Protein AF-A0A962FD47-F1 (afdb_monomer_lite)

Structure (mmCIF, N/CA/C/O backbone):
data_AF-A0A962FD47-F1
#
_entry.id   AF-A0A962FD47-F1
#
loop_
_atom_site.group_PDB
_atom_site.id
_atom_site.type_symbol
_atom_site.label_atom_id
_atom_site.label_alt_id
_atom_site.label_comp_id
_atom_site.label_asym_id
_atom_site.label_entity_id
_atom_site.label_seq_id
_atom_site.pdbx_PDB_ins_code
_atom_site.Cartn_x
_atom_site.Cartn_y
_atom_site.Cartn_z
_atom_site.occupancy
_atom_site.B_iso_or_equiv
_atom_site.auth_seq_id
_atom_site.auth_comp_id
_atom_site.auth_asym_id
_atom_site.auth_atom_id
_atom_site.pdbx_PDB_model_num
ATOM 1 N N . MET A 1 1 ? 56.318 -54.700 -57.940 1.00 55.56 1 MET A N 1
ATOM 2 C CA . MET A 1 1 ? 54.851 -54.588 -58.108 1.00 55.56 1 MET A CA 1
ATOM 3 C C . MET A 1 1 ? 54.152 -53.874 -56.949 1.00 55.56 1 MET A C 1
ATOM 5 O O . MET A 1 1 ? 53.142 -53.254 -57.227 1.00 55.56 1 MET A O 1
ATOM 9 N N . ALA A 1 2 ? 54.684 -53.868 -55.715 1.00 57.31 2 ALA A N 1
ATOM 10 C CA . ALA A 1 2 ? 54.073 -53.153 -54.579 1.00 57.31 2 ALA A CA 1
ATOM 11 C C . ALA A 1 2 ? 54.065 -51.608 -54.711 1.00 57.31 2 ALA A C 1
ATOM 13 O O . ALA A 1 2 ? 53.055 -50.983 -54.424 1.00 57.31 2 ALA A O 1
ATOM 14 N N . LEU A 1 3 ? 55.126 -50.997 -55.260 1.00 58.25 3 LEU A N 1
ATOM 15 C CA . LEU A 1 3 ? 55.223 -49.530 -55.428 1.00 58.25 3 LEU A CA 1
ATOM 16 C C . LEU A 1 3 ? 54.126 -48.907 -56.316 1.00 58.25 3 LEU A C 1
ATOM 18 O O . LEU A 1 3 ? 53.763 -47.755 -56.118 1.00 58.25 3 LEU A O 1
ATOM 22 N N . HIS A 1 4 ? 53.562 -49.657 -57.270 1.00 58.84 4 HIS A N 1
ATOM 23 C CA . HIS A 1 4 ? 52.476 -49.153 -58.122 1.00 58.84 4 HIS A CA 1
ATOM 24 C C . HIS A 1 4 ? 51.088 -49.274 -57.478 1.00 58.84 4 HIS A C 1
ATOM 26 O O . HIS A 1 4 ? 50.157 -48.614 -57.935 1.00 58.84 4 HIS A O 1
ATOM 32 N N . GLN A 1 5 ? 50.932 -50.099 -56.436 1.00 64.62 5 GLN A N 1
ATOM 33 C CA . GLN A 1 5 ? 49.680 -50.183 -55.677 1.00 64.62 5 GLN A CA 1
ATOM 34 C C . GLN A 1 5 ? 49.570 -49.034 -54.667 1.00 64.62 5 GLN A C 1
ATOM 36 O O . GLN A 1 5 ? 48.502 -48.431 -54.579 1.00 64.62 5 GLN A O 1
ATOM 41 N N . ASP A 1 6 ? 50.677 -48.650 -54.022 1.00 71.62 6 ASP A N 1
ATOM 42 C CA . ASP A 1 6 ? 50.712 -47.511 -53.090 1.00 71.62 6 ASP A CA 1
ATOM 43 C C . ASP A 1 6 ? 50.466 -46.168 -53.803 1.00 71.62 6 ASP A C 1
ATOM 45 O O . ASP A 1 6 ? 49.697 -45.335 -53.323 1.00 71.62 6 ASP A O 1
ATOM 49 N N . GLU A 1 7 ? 51.034 -45.960 -54.999 1.00 72.25 7 GLU A N 1
ATOM 50 C CA . GLU A 1 7 ? 50.762 -44.752 -55.799 1.00 72.25 7 GLU A CA 1
ATOM 51 C C . GLU A 1 7 ? 49.308 -44.678 -56.289 1.00 72.25 7 GLU A C 1
ATOM 53 O O . GLU A 1 7 ? 48.736 -43.589 -56.393 1.00 72.25 7 GLU A O 1
ATOM 58 N N . ALA A 1 8 ? 48.695 -45.826 -56.591 1.00 73.75 8 ALA A N 1
ATOM 59 C CA . ALA A 1 8 ? 47.292 -45.890 -56.986 1.00 73.75 8 ALA A CA 1
ATOM 60 C C . ALA A 1 8 ? 46.358 -45.607 -55.798 1.00 73.75 8 ALA A C 1
ATOM 62 O O . ALA A 1 8 ? 45.375 -44.882 -55.967 1.00 73.75 8 ALA A O 1
ATOM 63 N N . GLN A 1 9 ? 46.687 -46.104 -54.600 1.00 76.88 9 GLN A N 1
ATOM 64 C CA . GLN A 1 9 ? 45.940 -45.806 -53.377 1.00 76.88 9 GLN A CA 1
ATOM 65 C C . GLN A 1 9 ? 46.047 -44.331 -52.986 1.00 76.88 9 GLN A C 1
ATOM 67 O O . GLN A 1 9 ? 45.011 -43.689 -52.822 1.00 76.88 9 GLN A O 1
ATOM 72 N N . ALA A 1 10 ? 47.253 -43.755 -52.960 1.00 78.44 10 ALA A N 1
ATOM 73 C CA . ALA A 1 10 ? 47.449 -42.344 -52.624 1.00 78.44 10 ALA A CA 1
ATOM 74 C C . ALA A 1 10 ? 46.716 -41.397 -53.594 1.00 78.44 10 ALA A C 1
ATOM 76 O O . ALA A 1 10 ? 46.128 -40.403 -53.176 1.00 78.44 10 ALA A O 1
ATOM 77 N N . ARG A 1 11 ? 46.681 -41.719 -54.897 1.00 74.62 11 ARG A N 1
ATOM 78 C CA . ARG A 1 11 ? 45.885 -40.955 -55.877 1.00 74.62 11 ARG A CA 1
ATOM 79 C C . ARG A 1 11 ? 44.385 -41.124 -55.665 1.00 74.62 11 ARG A C 1
ATOM 81 O O . ARG A 1 11 ? 43.651 -40.160 -55.843 1.00 74.62 11 ARG A O 1
ATOM 88 N N . SER A 1 12 ? 43.926 -42.319 -55.299 1.00 77.25 12 SER A N 1
ATOM 89 C CA . SER A 1 12 ? 42.506 -42.560 -55.034 1.00 77.25 12 SER A CA 1
ATOM 90 C C . SER A 1 12 ? 42.015 -41.843 -53.776 1.00 77.25 12 SER A C 1
ATOM 92 O O . SER A 1 12 ? 40.932 -41.271 -53.812 1.00 77.25 12 SER A O 1
ATOM 94 N N . GLU A 1 13 ? 42.824 -41.792 -52.713 1.00 81.94 13 GLU A N 1
ATOM 95 C CA . GLU A 1 13 ? 42.510 -41.049 -51.487 1.00 81.94 13 GLU A CA 1
ATOM 96 C C . GLU A 1 13 ? 42.483 -39.543 -51.737 1.00 81.94 13 GLU A C 1
ATOM 98 O O . GLU A 1 13 ? 41.563 -38.868 -51.288 1.00 81.94 13 GLU A O 1
ATOM 103 N N . LEU A 1 14 ? 43.437 -39.020 -52.512 1.00 82.19 14 LEU A N 1
ATOM 104 C CA . LEU A 1 14 ? 43.486 -37.597 -52.848 1.00 82.19 14 LEU A CA 1
ATOM 105 C C . LEU A 1 14 ? 42.287 -37.183 -53.719 1.00 82.19 14 LEU A C 1
ATOM 107 O O . LEU A 1 14 ? 41.677 -36.147 -53.479 1.00 82.19 14 LEU A O 1
ATOM 111 N N . LEU A 1 15 ? 41.878 -38.038 -54.663 1.00 79.75 15 LEU A N 1
ATOM 112 C CA . LEU A 1 15 ? 40.671 -37.828 -55.470 1.00 79.75 15 LEU A CA 1
ATOM 113 C C . LEU A 1 15 ? 39.375 -37.958 -54.657 1.00 79.75 15 LEU A C 1
ATOM 115 O O . LEU A 1 15 ? 38.421 -37.228 -54.923 1.00 79.75 15 LEU A O 1
ATOM 119 N N . LEU A 1 16 ? 39.323 -38.870 -53.681 1.00 82.69 16 LEU A N 1
ATOM 120 C CA . LEU A 1 16 ? 38.189 -38.973 -52.759 1.00 82.69 16 LEU A CA 1
ATOM 121 C C . LEU A 1 16 ? 38.084 -37.720 -51.895 1.00 82.69 16 LEU A C 1
ATOM 123 O O . LEU A 1 16 ? 36.997 -37.164 -51.763 1.00 82.69 16 LEU A O 1
ATOM 127 N N . HIS A 1 17 ? 39.213 -37.247 -51.370 1.00 82.44 17 HIS A N 1
ATOM 128 C CA . HIS A 1 17 ? 39.245 -36.068 -50.521 1.00 82.44 17 HIS A CA 1
ATOM 129 C C . HIS A 1 17 ? 38.827 -34.804 -51.288 1.00 82.44 17 HIS A C 1
ATOM 131 O O . HIS A 1 17 ? 37.994 -34.044 -50.797 1.00 82.44 17 HIS A O 1
ATOM 137 N N . ASP A 1 18 ? 39.298 -34.631 -52.528 1.00 82.50 18 ASP A N 1
ATOM 138 C CA . ASP A 1 18 ? 38.885 -33.523 -53.401 1.00 82.50 18 ASP A CA 1
ATOM 139 C C . ASP A 1 18 ? 37.388 -33.587 -53.761 1.00 82.50 18 ASP A C 1
ATOM 141 O O . ASP A 1 18 ? 36.710 -32.556 -53.838 1.00 82.50 18 ASP A O 1
ATOM 145 N N . ALA A 1 19 ? 36.845 -34.793 -53.965 1.00 81.44 19 ALA A N 1
ATOM 146 C CA . ALA A 1 19 ? 35.422 -34.989 -54.235 1.00 81.44 19 ALA A CA 1
ATOM 147 C C . ALA A 1 19 ? 34.550 -34.674 -53.007 1.00 81.44 19 ALA A C 1
ATOM 149 O O . ALA A 1 19 ? 33.490 -34.054 -53.140 1.00 81.44 19 ALA A O 1
ATOM 150 N N . GLU A 1 20 ? 34.999 -35.060 -51.811 1.00 89.31 20 GLU A N 1
ATOM 151 C CA . GLU A 1 20 ? 34.345 -34.724 -50.545 1.00 89.31 20 GLU A CA 1
ATOM 152 C C . GLU A 1 20 ? 34.353 -33.212 -50.289 1.00 89.31 20 GLU A C 1
ATOM 154 O O . GLU A 1 20 ? 33.315 -32.640 -49.945 1.00 89.31 20 GLU A O 1
ATOM 159 N N . ASP A 1 21 ? 35.477 -32.546 -50.545 1.00 87.25 21 ASP A N 1
ATOM 160 C CA . ASP A 1 21 ? 35.624 -31.095 -50.422 1.00 87.25 21 ASP A CA 1
ATOM 161 C C . ASP A 1 21 ? 34.708 -30.330 -51.387 1.00 87.25 21 ASP A C 1
ATOM 163 O O . ASP A 1 21 ? 34.096 -29.319 -51.018 1.00 87.25 21 ASP A O 1
ATOM 167 N N . ALA A 1 22 ? 34.578 -30.809 -52.626 1.00 85.88 22 ALA A N 1
ATOM 168 C CA . ALA A 1 22 ? 33.677 -30.225 -53.614 1.00 85.88 22 ALA A CA 1
ATOM 169 C C . ALA A 1 22 ? 32.206 -30.367 -53.189 1.00 85.88 22 ALA A C 1
ATOM 171 O O . ALA A 1 22 ? 31.462 -29.381 -53.198 1.00 85.88 22 ALA A O 1
ATOM 172 N N . LEU A 1 23 ? 31.807 -31.560 -52.733 1.00 84.44 23 LEU A N 1
ATOM 173 C CA . LEU A 1 23 ? 30.465 -31.821 -52.203 1.00 84.44 23 LEU A CA 1
ATOM 174 C C . LEU A 1 23 ? 30.166 -30.983 -50.955 1.00 84.44 23 LEU A C 1
ATOM 176 O O . LEU A 1 23 ? 29.050 -30.479 -50.797 1.00 84.44 23 LEU A O 1
ATOM 180 N N . ALA A 1 24 ? 31.147 -30.801 -50.069 1.00 87.62 24 ALA A N 1
ATOM 181 C CA . ALA A 1 24 ? 31.008 -29.960 -48.888 1.00 87.62 24 ALA A CA 1
ATOM 182 C C . ALA A 1 24 ? 30.774 -28.493 -49.275 1.00 87.62 24 ALA A C 1
ATOM 184 O O . ALA A 1 24 ? 29.844 -27.867 -48.760 1.00 87.62 24 ALA A O 1
ATOM 185 N N . ARG A 1 25 ? 31.549 -27.957 -50.228 1.00 88.19 25 ARG A N 1
ATOM 186 C CA . ARG A 1 25 ? 31.370 -26.586 -50.740 1.00 88.19 25 ARG A CA 1
ATOM 187 C C . ARG A 1 25 ? 30.012 -26.392 -51.400 1.00 88.19 25 ARG A C 1
ATOM 189 O O . ARG A 1 25 ? 29.371 -25.371 -51.159 1.00 88.19 25 ARG A O 1
ATOM 196 N N . GLU A 1 26 ? 29.554 -27.360 -52.186 1.00 91.62 26 GLU A N 1
ATOM 197 C CA . GLU A 1 26 ? 28.256 -27.289 -52.860 1.00 91.62 26 GLU A CA 1
ATOM 198 C C . GLU A 1 26 ? 27.094 -27.312 -51.857 1.00 91.62 26 GLU A C 1
ATOM 200 O O . GLU A 1 26 ? 26.177 -26.492 -51.944 1.00 91.62 26 GLU A O 1
ATOM 205 N N . ARG A 1 27 ? 27.165 -28.167 -50.826 1.00 88.81 27 ARG A N 1
ATOM 206 C CA . ARG A 1 27 ? 26.187 -28.178 -49.724 1.00 88.81 27 ARG A CA 1
ATOM 207 C C . ARG A 1 27 ? 26.165 -26.858 -48.966 1.00 88.81 27 ARG A C 1
ATOM 209 O O . ARG A 1 27 ? 25.086 -26.361 -48.654 1.00 88.81 27 ARG A O 1
ATOM 216 N N . LEU A 1 28 ? 27.333 -26.276 -48.698 1.00 91.00 28 LEU A N 1
ATOM 217 C CA . LEU A 1 28 ? 27.448 -24.984 -48.025 1.00 91.00 28 LEU A CA 1
ATOM 218 C C . LEU A 1 28 ? 26.875 -23.859 -48.892 1.00 91.00 28 LEU A C 1
ATOM 220 O O . LEU A 1 28 ? 26.132 -23.029 -48.381 1.00 91.00 28 LEU A O 1
ATOM 224 N N . GLN A 1 29 ? 27.132 -23.864 -50.204 1.00 92.75 29 GLN A N 1
ATOM 225 C CA . GLN A 1 29 ? 26.539 -22.905 -51.139 1.00 92.75 29 GLN A CA 1
ATOM 226 C C . GLN A 1 29 ? 25.017 -23.043 -51.232 1.00 92.75 29 GLN A C 1
ATOM 228 O O . GLN A 1 29 ? 24.319 -22.031 -51.184 1.00 92.75 29 GLN A O 1
ATOM 233 N N . LEU A 1 30 ? 24.485 -24.264 -51.331 1.00 90.88 30 LEU A N 1
ATOM 234 C CA . LEU A 1 30 ? 23.039 -24.511 -51.357 1.00 90.88 30 LEU A CA 1
ATOM 235 C C . LEU A 1 30 ? 22.377 -24.114 -50.035 1.00 90.88 30 LEU A C 1
ATOM 237 O O . LEU A 1 30 ? 21.316 -23.489 -50.040 1.00 90.88 30 LEU A O 1
ATOM 241 N N . PHE A 1 31 ? 23.024 -24.414 -48.907 1.00 92.62 31 PHE A N 1
ATOM 242 C CA . PHE A 1 31 ? 22.583 -23.963 -47.593 1.00 92.62 31 PHE A CA 1
ATOM 243 C C . PHE A 1 31 ? 22.541 -22.436 -47.525 1.00 92.62 31 PHE A C 1
ATOM 245 O O . PHE A 1 31 ? 21.510 -21.872 -47.162 1.00 92.62 31 PHE A O 1
ATOM 252 N N . TRP A 1 32 ? 23.614 -21.758 -47.941 1.00 94.19 32 TRP A N 1
ATOM 253 C CA . TRP A 1 32 ? 23.700 -20.300 -47.880 1.00 94.19 32 TRP A CA 1
ATOM 254 C C . TRP A 1 32 ? 22.697 -19.633 -48.831 1.00 94.19 32 TRP A C 1
ATOM 256 O O . TRP A 1 32 ? 22.066 -18.643 -48.476 1.00 94.19 32 TRP A O 1
ATOM 266 N N . LYS A 1 33 ? 22.483 -20.205 -50.020 1.00 93.56 33 LYS A N 1
ATOM 267 C CA . LYS A 1 33 ? 21.499 -19.723 -50.997 1.00 93.56 33 LYS A CA 1
ATOM 268 C C . LYS A 1 33 ? 20.064 -19.827 -50.474 1.00 93.56 33 LYS A C 1
ATOM 270 O O . LYS A 1 33 ? 19.275 -18.918 -50.711 1.00 93.56 33 LYS A O 1
ATOM 275 N N . ASN A 1 34 ? 19.735 -20.908 -49.766 1.00 92.06 34 ASN A N 1
ATOM 276 C CA . ASN A 1 34 ? 18.376 -21.157 -49.280 1.00 92.06 34 ASN A CA 1
ATOM 277 C C . ASN A 1 34 ? 18.081 -20.467 -47.942 1.00 92.06 34 ASN A C 1
ATOM 279 O O . ASN A 1 34 ? 16.997 -19.924 -47.762 1.00 92.06 34 ASN A O 1
ATOM 283 N N . TRP A 1 35 ? 19.034 -20.475 -47.010 1.00 93.75 35 TRP A N 1
ATOM 284 C CA . TRP A 1 35 ? 18.836 -19.983 -45.641 1.00 93.75 35 TRP A CA 1
ATOM 285 C C . TRP A 1 35 ? 19.451 -18.617 -45.388 1.00 93.75 35 TRP A C 1
ATOM 287 O O . TRP A 1 35 ? 19.351 -18.086 -44.279 1.00 93.75 35 TRP A O 1
ATOM 297 N N . GLY A 1 36 ? 20.120 -18.043 -46.387 1.00 89.69 36 GLY A N 1
ATOM 298 C CA . GLY A 1 36 ? 21.036 -16.970 -46.087 1.00 89.69 36 GLY A CA 1
ATOM 299 C C . GLY A 1 36 ? 20.417 -15.644 -45.735 1.00 89.69 36 GLY A C 1
ATOM 300 O O . GLY A 1 36 ? 20.782 -15.007 -44.746 1.00 89.69 36 GLY A O 1
ATOM 301 N N . SER A 1 37 ? 19.394 -15.283 -46.494 1.00 90.88 37 SER A N 1
ATOM 302 C CA . SER A 1 37 ? 18.539 -14.152 -46.168 1.00 90.88 37 SER A CA 1
ATOM 303 C C . SER A 1 37 ? 17.860 -14.336 -44.806 1.00 90.88 37 SER A C 1
ATOM 305 O O . SER A 1 37 ? 17.768 -13.377 -44.045 1.00 90.88 37 SER A O 1
ATOM 307 N N . THR A 1 38 ? 17.442 -15.557 -44.454 1.00 90.44 38 THR A N 1
ATOM 308 C CA . THR A 1 38 ? 16.786 -15.865 -43.174 1.00 90.44 38 THR A CA 1
ATOM 309 C C . THR A 1 38 ? 17.729 -15.691 -41.985 1.00 90.44 38 THR A C 1
ATOM 311 O O . THR A 1 38 ? 17.349 -15.063 -40.999 1.00 90.44 38 THR A O 1
ATOM 314 N N . LEU A 1 39 ? 18.968 -16.187 -42.082 1.00 89.62 39 LEU A N 1
ATOM 315 C CA . LEU A 1 39 ? 19.994 -16.021 -41.045 1.00 89.62 39 LEU A CA 1
ATOM 316 C C . LEU A 1 39 ? 20.340 -14.545 -40.821 1.00 89.62 39 LEU A C 1
ATOM 318 O O . LEU A 1 39 ? 20.389 -14.090 -39.678 1.00 89.62 39 LEU A O 1
ATOM 322 N N . ILE A 1 40 ? 20.517 -13.783 -41.905 1.00 91.69 40 ILE A N 1
ATOM 323 C CA . ILE A 1 40 ? 20.774 -12.338 -41.833 1.00 91.69 40 ILE A CA 1
ATOM 324 C C . ILE A 1 40 ? 19.568 -11.609 -41.222 1.00 91.69 40 ILE A C 1
ATOM 326 O O . ILE A 1 40 ? 19.737 -10.746 -40.361 1.00 91.69 40 ILE A O 1
ATOM 330 N N . GLY A 1 41 ? 18.347 -11.987 -41.609 1.00 89.88 41 GLY A N 1
ATOM 331 C CA . GLY A 1 41 ? 17.113 -11.438 -41.047 1.00 89.88 41 GLY A CA 1
ATOM 332 C C . GLY A 1 41 ? 16.974 -11.698 -39.545 1.00 89.88 41 GLY A C 1
ATOM 333 O O . GLY A 1 41 ? 16.653 -10.780 -38.791 1.00 89.88 41 GLY A O 1
ATOM 334 N N . MET A 1 42 ? 17.276 -12.917 -39.087 1.00 84.94 42 MET A N 1
ATOM 335 C CA . MET A 1 42 ? 17.293 -13.259 -37.660 1.00 84.94 42 MET A CA 1
ATOM 336 C C . MET A 1 42 ? 18.342 -12.458 -36.887 1.00 84.94 42 MET A C 1
ATOM 338 O O . MET A 1 42 ? 18.040 -11.942 -35.811 1.00 84.94 42 MET A O 1
ATOM 342 N N . ALA A 1 43 ? 19.554 -12.323 -37.431 1.00 88.38 43 ALA A N 1
ATOM 343 C CA . ALA A 1 43 ? 20.612 -11.540 -36.802 1.00 88.38 43 ALA A CA 1
ATOM 344 C C . ALA A 1 43 ? 20.208 -10.061 -36.660 1.00 88.38 43 ALA A C 1
ATOM 346 O O . ALA A 1 43 ? 20.367 -9.479 -35.588 1.00 88.38 43 ALA A O 1
ATOM 347 N N . LEU A 1 44 ? 19.609 -9.472 -37.702 1.00 91.06 44 LEU A N 1
ATOM 348 C CA . LEU A 1 44 ? 19.082 -8.104 -37.657 1.00 91.06 44 LEU A CA 1
ATOM 349 C C . LEU A 1 44 ? 17.961 -7.949 -36.626 1.00 91.06 44 LEU A C 1
ATOM 351 O O . LEU A 1 44 ? 17.988 -7.002 -35.842 1.00 91.06 44 LEU A O 1
ATOM 355 N N . MET A 1 45 ? 17.009 -8.884 -36.575 1.00 87.94 45 MET A N 1
ATOM 356 C CA . MET A 1 45 ? 15.938 -8.867 -35.573 1.00 87.94 45 MET A CA 1
ATOM 357 C C . MET A 1 45 ? 16.481 -8.940 -34.146 1.00 87.94 45 MET A C 1
ATOM 359 O O . MET A 1 45 ? 16.009 -8.212 -33.275 1.00 87.94 45 MET A O 1
ATOM 363 N N . LEU A 1 46 ? 17.502 -9.765 -33.903 1.00 91.81 46 LEU A N 1
ATOM 364 C CA . LEU A 1 46 ? 18.134 -9.878 -32.591 1.00 91.81 46 LEU A CA 1
ATOM 365 C C . LEU A 1 46 ? 18.813 -8.566 -32.176 1.00 91.81 46 LEU A C 1
ATOM 367 O O . LEU A 1 46 ? 18.644 -8.116 -31.040 1.00 91.81 46 LEU A O 1
ATOM 371 N N . VAL A 1 47 ? 19.527 -7.914 -33.098 1.00 91.69 47 VAL A N 1
ATOM 372 C CA . VAL A 1 47 ? 20.164 -6.613 -32.840 1.00 91.69 47 VAL A CA 1
ATOM 373 C C . VAL A 1 47 ? 19.115 -5.531 -32.575 1.00 91.69 47 VAL A C 1
ATOM 375 O O . VAL A 1 47 ? 19.235 -4.803 -31.590 1.00 91.69 47 VAL A O 1
ATOM 378 N N . ILE A 1 48 ? 18.059 -5.452 -33.392 1.00 88.31 48 ILE A N 1
ATOM 379 C CA . ILE A 1 48 ? 16.971 -4.475 -33.218 1.00 88.31 48 ILE A CA 1
ATOM 380 C C . ILE A 1 48 ? 16.244 -4.704 -31.889 1.00 88.31 48 ILE A C 1
ATOM 382 O O . ILE A 1 48 ? 16.014 -3.750 -31.147 1.00 88.31 48 ILE A O 1
ATOM 386 N N . GLY A 1 49 ? 15.930 -5.957 -31.551 1.00 84.69 49 GLY A N 1
ATOM 387 C CA . GLY A 1 49 ? 15.301 -6.311 -30.279 1.00 84.69 49 GLY A CA 1
ATOM 388 C C . GLY A 1 49 ? 16.165 -5.927 -29.078 1.00 84.69 49 GLY A C 1
ATOM 389 O O . GLY A 1 49 ? 15.666 -5.349 -28.113 1.00 84.69 49 GLY A O 1
ATOM 390 N N . THR A 1 50 ? 17.477 -6.162 -29.163 1.00 88.12 50 THR A N 1
ATOM 391 C CA . THR A 1 50 ? 18.424 -5.769 -28.110 1.00 88.12 50 THR A CA 1
ATOM 392 C C . THR A 1 50 ? 18.498 -4.248 -27.970 1.00 88.12 50 THR A C 1
ATOM 394 O O . THR A 1 50 ? 18.406 -3.729 -26.859 1.00 88.12 50 THR A O 1
ATOM 397 N N . ALA A 1 51 ? 18.590 -3.514 -29.083 1.00 79.38 51 ALA A N 1
ATOM 398 C CA . ALA A 1 51 ? 18.612 -2.054 -29.077 1.00 79.38 51 ALA A CA 1
ATOM 399 C C . ALA A 1 51 ? 17.319 -1.460 -28.494 1.00 79.38 51 ALA A C 1
ATOM 401 O O . ALA A 1 51 ? 17.378 -0.580 -27.635 1.00 79.38 51 ALA A O 1
ATOM 402 N N . ALA A 1 52 ? 16.153 -1.979 -28.892 1.00 82.38 52 ALA A N 1
ATOM 403 C CA . ALA A 1 52 ? 14.863 -1.574 -28.339 1.00 82.38 52 ALA A CA 1
ATOM 404 C C . ALA A 1 52 ? 14.784 -1.839 -26.824 1.00 82.38 52 ALA A C 1
ATOM 406 O O . ALA A 1 52 ? 14.333 -0.975 -26.070 1.00 82.38 52 ALA A O 1
ATOM 407 N N . GLY A 1 53 ? 15.283 -2.991 -26.365 1.00 81.81 53 GLY A N 1
ATOM 408 C CA . GLY A 1 53 ? 15.363 -3.328 -24.943 1.00 81.81 53 GLY A CA 1
ATOM 409 C C . GLY A 1 53 ? 16.256 -2.372 -24.149 1.00 81.81 53 GLY A C 1
ATOM 410 O O . GLY A 1 53 ? 15.859 -1.909 -23.079 1.00 81.81 53 GLY A O 1
ATOM 411 N N . VAL A 1 54 ? 17.430 -2.020 -24.685 1.00 86.38 54 VAL A N 1
ATOM 412 C CA . VAL A 1 54 ? 18.347 -1.048 -24.065 1.00 86.38 54 VAL A CA 1
ATOM 413 C C . VAL A 1 54 ? 17.714 0.341 -23.999 1.00 86.38 54 VAL A C 1
ATOM 415 O O . VAL A 1 54 ? 17.769 0.975 -22.950 1.00 86.38 54 VAL A O 1
ATOM 418 N N . ILE A 1 55 ? 17.064 0.800 -25.072 1.00 80.50 55 ILE A N 1
ATOM 419 C CA . ILE A 1 55 ? 16.375 2.100 -25.096 1.00 80.50 55 ILE A CA 1
ATOM 420 C C . ILE A 1 55 ? 15.250 2.134 -24.059 1.00 80.50 55 ILE A C 1
ATOM 422 O O . ILE A 1 55 ? 15.151 3.089 -23.290 1.00 80.50 55 ILE A O 1
ATOM 426 N N . TRP A 1 56 ? 14.425 1.086 -23.993 1.00 81.44 56 TRP A N 1
ATOM 427 C CA . TRP A 1 56 ? 13.341 0.998 -23.016 1.00 81.44 56 TRP A CA 1
ATOM 428 C C . TRP A 1 56 ? 13.863 1.000 -21.577 1.00 81.44 56 TRP A C 1
ATOM 430 O O . TRP A 1 56 ? 13.331 1.714 -20.723 1.00 81.44 56 TRP A O 1
ATOM 440 N N . ARG A 1 57 ? 14.937 0.247 -21.314 1.00 78.19 57 ARG A N 1
ATOM 441 C CA . ARG A 1 57 ? 15.581 0.196 -20.001 1.00 78.19 57 ARG A CA 1
ATOM 442 C C . ARG A 1 57 ? 16.190 1.541 -19.615 1.00 78.19 57 ARG A C 1
ATOM 444 O O . ARG A 1 57 ? 15.905 2.023 -18.525 1.00 78.19 57 ARG A O 1
ATOM 451 N N . ASN A 1 58 ? 16.935 2.172 -20.520 1.00 81.06 58 ASN A N 1
ATOM 452 C CA . ASN A 1 58 ? 17.533 3.482 -20.290 1.00 81.06 58 ASN A CA 1
ATOM 453 C C . ASN A 1 58 ? 16.455 4.541 -20.017 1.00 81.06 58 ASN A C 1
ATOM 455 O O . ASN A 1 58 ? 16.522 5.245 -19.020 1.00 81.06 58 ASN A O 1
ATOM 459 N N . MET A 1 59 ? 15.390 4.585 -20.825 1.00 76.75 59 MET A N 1
ATOM 460 C CA . MET A 1 59 ? 14.275 5.514 -20.610 1.00 76.75 59 MET A CA 1
ATOM 461 C C . MET A 1 59 ? 13.596 5.303 -19.248 1.00 76.75 59 MET A C 1
ATOM 463 O O . MET A 1 59 ? 13.208 6.269 -18.589 1.00 76.75 59 MET A O 1
ATOM 467 N N . ARG A 1 60 ? 13.454 4.048 -18.805 1.00 77.69 60 ARG A N 1
ATOM 468 C CA . ARG A 1 60 ? 12.921 3.719 -17.477 1.00 77.69 60 ARG A CA 1
ATOM 469 C C . ARG A 1 60 ? 13.868 4.164 -16.361 1.00 77.69 60 ARG A C 1
ATOM 471 O O . ARG A 1 60 ? 13.401 4.715 -15.370 1.00 77.69 60 ARG A O 1
ATOM 478 N N . GLU A 1 61 ? 15.170 3.953 -16.523 1.00 75.69 61 GLU A N 1
ATOM 479 C CA . GLU A 1 61 ? 16.197 4.375 -15.564 1.00 75.69 61 GLU A CA 1
ATOM 480 C C . GLU A 1 61 ? 16.267 5.906 -15.456 1.00 75.69 61 GLU A C 1
ATOM 482 O O . GLU A 1 61 ? 16.219 6.427 -14.344 1.00 75.69 61 GLU A O 1
ATOM 487 N N . THR A 1 62 ? 16.256 6.637 -16.577 1.00 77.00 62 THR A N 1
ATOM 488 C CA . THR A 1 62 ? 16.224 8.110 -16.584 1.00 77.00 62 THR A CA 1
ATOM 489 C C . THR A 1 62 ? 14.962 8.646 -15.910 1.00 77.00 62 THR A C 1
ATOM 491 O O . THR A 1 62 ? 15.057 9.487 -15.019 1.00 77.00 62 THR A O 1
ATOM 494 N N . ARG A 1 63 ? 13.780 8.111 -16.250 1.00 74.88 63 ARG A N 1
ATOM 495 C CA . ARG A 1 63 ? 12.517 8.516 -15.607 1.00 74.88 63 ARG A CA 1
ATOM 496 C C . ARG A 1 63 ? 12.512 8.249 -14.108 1.00 74.88 63 ARG A C 1
ATOM 498 O O . ARG A 1 63 ? 12.024 9.074 -13.337 1.00 74.88 63 ARG A O 1
ATOM 505 N N . ASN A 1 64 ? 13.054 7.110 -13.686 1.00 76.12 64 ASN A N 1
ATOM 506 C CA . ASN A 1 64 ? 13.167 6.784 -12.271 1.00 76.12 64 ASN A CA 1
ATOM 507 C C . ASN A 1 64 ? 14.149 7.720 -11.557 1.00 76.12 64 ASN A C 1
ATOM 509 O O . ASN A 1 64 ? 13.859 8.135 -10.436 1.00 76.12 64 ASN A O 1
ATOM 513 N N . ALA A 1 65 ? 15.273 8.070 -12.189 1.00 76.62 65 ALA A N 1
ATOM 514 C CA . ALA A 1 65 ? 16.266 8.990 -11.639 1.00 76.62 65 ALA A CA 1
ATOM 515 C C . ALA A 1 65 ? 15.698 10.408 -11.470 1.00 76.62 65 ALA A C 1
ATOM 517 O O . ALA A 1 65 ? 15.786 10.967 -10.378 1.00 76.62 65 ALA A O 1
ATOM 518 N N . GLU A 1 66 ? 15.037 10.948 -12.499 1.00 77.44 66 GLU A N 1
ATOM 519 C CA . GLU A 1 66 ? 14.353 12.249 -12.435 1.00 77.44 66 GLU A CA 1
ATOM 520 C C . GLU A 1 66 ? 13.280 12.263 -11.342 1.00 77.44 66 GLU A C 1
ATOM 522 O O . GLU A 1 66 ? 13.242 13.156 -10.495 1.00 77.44 66 GLU A O 1
ATOM 527 N N . SER A 1 67 ? 12.441 11.229 -11.300 1.00 75.06 67 SER A N 1
ATOM 528 C CA . SER A 1 67 ? 11.375 11.147 -10.303 1.00 75.06 67 SER A CA 1
ATOM 529 C C . SER A 1 67 ? 11.916 10.969 -8.877 1.00 75.06 67 SER A C 1
ATOM 531 O O . SER A 1 67 ? 11.338 11.488 -7.926 1.00 75.06 67 SER A O 1
ATOM 533 N N . THR A 1 68 ? 13.047 10.275 -8.711 1.00 78.31 68 THR A N 1
ATOM 534 C CA . THR A 1 68 ? 13.716 10.137 -7.406 1.00 78.31 68 THR A CA 1
ATOM 535 C C . THR A 1 68 ? 14.321 11.464 -6.963 1.00 78.31 68 THR A C 1
ATOM 537 O O . THR A 1 68 ? 14.184 11.823 -5.799 1.00 78.31 68 THR A O 1
ATOM 540 N N . ALA A 1 69 ? 14.923 12.230 -7.878 1.00 78.44 69 ALA A N 1
ATOM 541 C CA . ALA A 1 69 ? 15.423 13.569 -7.575 1.00 78.44 69 ALA A CA 1
ATOM 542 C C . ALA A 1 69 ? 14.290 14.504 -7.115 1.00 78.44 69 ALA A C 1
ATOM 544 O O . ALA A 1 69 ? 14.441 15.212 -6.121 1.00 78.44 69 ALA A O 1
ATOM 545 N N . HIS A 1 70 ? 13.128 14.451 -7.777 1.00 75.62 70 HIS A N 1
ATOM 546 C CA . HIS A 1 70 ? 11.941 15.196 -7.350 1.00 75.62 70 HIS A CA 1
ATOM 547 C C . HIS A 1 70 ? 11.429 14.765 -5.971 1.00 75.62 70 HIS A C 1
ATOM 549 O O . HIS A 1 70 ? 11.059 15.615 -5.163 1.00 75.62 70 HIS A O 1
ATOM 555 N N . LEU A 1 71 ? 11.441 13.464 -5.678 1.00 79.19 71 LEU A N 1
ATOM 556 C CA . LEU A 1 71 ? 11.046 12.951 -4.370 1.00 79.19 71 LEU A CA 1
ATOM 557 C C . LEU A 1 71 ? 12.031 13.380 -3.270 1.00 79.19 71 LEU A C 1
ATOM 559 O O . LEU A 1 71 ? 11.599 13.832 -2.217 1.00 79.19 71 LEU A O 1
ATOM 563 N N . ILE A 1 72 ? 13.342 13.327 -3.522 1.00 80.25 72 ILE A N 1
ATOM 564 C CA . ILE A 1 72 ? 14.367 13.811 -2.580 1.00 80.25 72 ILE A CA 1
ATOM 565 C C . ILE A 1 72 ? 14.192 15.307 -2.301 1.00 80.25 72 ILE A C 1
ATOM 567 O O . ILE A 1 72 ? 14.321 15.728 -1.153 1.00 80.25 72 ILE A O 1
ATOM 571 N N . ALA A 1 73 ? 13.867 16.105 -3.322 1.00 79.56 73 ALA A N 1
ATOM 572 C CA . ALA A 1 73 ? 13.590 17.527 -3.145 1.00 79.56 73 ALA A CA 1
ATOM 573 C C . ALA A 1 73 ? 12.375 17.758 -2.229 1.00 79.56 73 ALA A C 1
ATOM 575 O O . ALA A 1 73 ? 12.459 18.573 -1.317 1.00 79.56 73 ALA A O 1
ATOM 576 N N . LEU A 1 74 ? 11.295 16.987 -2.409 1.00 78.44 74 LEU A N 1
ATOM 577 C CA . LEU A 1 74 ? 10.114 17.024 -1.534 1.00 78.44 74 LEU A CA 1
ATOM 578 C C . LEU A 1 74 ? 10.418 16.591 -0.094 1.00 78.44 74 LEU A C 1
ATOM 580 O O . LEU A 1 74 ? 9.878 17.169 0.841 1.00 78.44 74 LEU A O 1
ATOM 584 N N . LEU A 1 75 ? 11.284 15.593 0.105 1.00 78.81 75 LEU A N 1
ATOM 585 C CA . LEU A 1 75 ? 11.706 15.188 1.452 1.00 78.81 75 LEU A CA 1
ATOM 586 C C . LEU A 1 75 ? 12.607 16.236 2.119 1.00 78.81 75 LEU A C 1
ATOM 588 O O . LEU A 1 75 ? 12.606 16.354 3.341 1.00 78.81 75 LEU A O 1
ATOM 592 N N . SER A 1 76 ? 13.397 16.959 1.325 1.00 82.12 76 SER A N 1
ATOM 593 C CA . SER A 1 76 ? 14.343 17.963 1.822 1.00 82.12 76 SER A CA 1
ATOM 594 C C . SER A 1 76 ? 13.655 19.285 2.162 1.00 82.12 76 SER A C 1
ATOM 596 O O . SER A 1 76 ? 14.088 19.968 3.086 1.00 82.12 76 SER A O 1
ATOM 598 N N . ASP A 1 77 ? 12.582 19.631 1.445 1.00 81.62 77 ASP A N 1
ATOM 599 C CA . ASP A 1 77 ? 11.703 20.758 1.760 1.00 81.62 77 ASP A CA 1
ATOM 600 C C . ASP A 1 77 ? 10.226 20.309 1.795 1.00 81.62 77 ASP A C 1
ATOM 602 O O . ASP A 1 77 ? 9.500 20.424 0.800 1.00 81.62 77 ASP A O 1
ATOM 606 N N . PRO A 1 78 ? 9.761 19.810 2.954 1.00 70.81 78 PRO A N 1
ATOM 607 C CA . PRO A 1 78 ? 8.393 19.333 3.124 1.00 70.81 78 PRO A CA 1
ATOM 608 C C . PRO A 1 78 ? 7.332 20.441 3.009 1.00 70.81 78 PRO A C 1
ATOM 610 O O . PRO A 1 78 ? 6.136 20.146 2.925 1.00 70.81 78 PRO A O 1
ATOM 613 N N . ALA A 1 79 ? 7.740 21.717 3.026 1.00 69.25 79 ALA A N 1
ATOM 614 C CA . ALA A 1 79 ? 6.830 22.845 2.868 1.00 69.25 79 ALA A CA 1
ATOM 615 C C . ALA A 1 79 ? 6.383 23.038 1.410 1.00 69.25 79 ALA A C 1
ATOM 617 O O . ALA A 1 79 ? 5.380 23.715 1.170 1.00 69.25 79 ALA A O 1
ATOM 618 N N . VAL A 1 80 ? 7.077 22.430 0.438 1.00 74.94 80 VAL A N 1
ATOM 619 C CA . VAL A 1 80 ? 6.665 22.461 -0.968 1.00 74.94 80 VAL A CA 1
ATOM 620 C C . VAL A 1 80 ? 5.373 21.650 -1.130 1.00 74.94 80 VAL A C 1
ATOM 622 O O . VAL A 1 80 ? 5.367 20.440 -0.890 1.00 74.94 80 VAL A O 1
ATOM 625 N N . PRO A 1 81 ? 4.257 22.273 -1.551 1.00 72.75 81 PRO A N 1
ATOM 626 C CA . PRO A 1 81 ? 3.000 21.560 -1.706 1.00 72.75 81 PRO A CA 1
ATOM 627 C C . PRO A 1 81 ? 3.120 20.525 -2.828 1.00 72.75 81 PRO A C 1
ATOM 629 O O . PRO A 1 81 ? 3.461 20.848 -3.971 1.00 72.75 81 PRO A O 1
ATOM 632 N N . VAL A 1 82 ? 2.790 19.271 -2.514 1.00 81.94 82 VAL A N 1
ATOM 633 C CA . VAL A 1 82 ? 2.574 18.246 -3.535 1.00 81.94 82 VAL A CA 1
ATOM 634 C C . VAL A 1 82 ? 1.304 18.628 -4.284 1.00 81.94 82 VAL A C 1
ATOM 636 O O . VAL A 1 82 ? 0.212 18.639 -3.728 1.00 81.94 82 VAL A O 1
ATOM 639 N N . THR A 1 83 ? 1.460 19.009 -5.546 1.00 85.25 83 THR A N 1
ATOM 640 C CA . THR A 1 83 ? 0.340 19.316 -6.440 1.00 85.25 83 THR A CA 1
ATOM 641 C C . 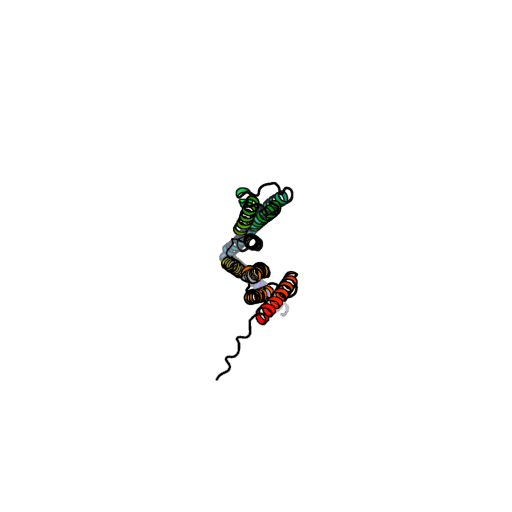THR A 1 83 ? 0.068 18.125 -7.349 1.00 85.25 83 THR A C 1
ATOM 643 O O . THR A 1 83 ? 0.971 17.335 -7.635 1.00 85.25 83 THR A O 1
ATOM 646 N N . GLU A 1 84 ? -1.155 18.006 -7.871 1.00 83.38 84 GLU A N 1
ATOM 647 C CA . GLU A 1 84 ? -1.487 16.951 -8.840 1.00 83.38 84 GLU A CA 1
ATOM 648 C C . GLU A 1 84 ? -0.565 16.981 -10.070 1.00 83.38 84 GLU A C 1
ATOM 650 O O . GLU A 1 84 ? -0.163 15.936 -10.579 1.00 83.38 84 GLU A O 1
ATOM 655 N N . SER A 1 85 ? -0.163 18.175 -10.519 1.00 83.69 85 SER A N 1
ATOM 656 C CA . SER A 1 85 ? 0.745 18.343 -11.658 1.00 83.69 85 SER A CA 1
ATOM 657 C C . SER A 1 85 ? 2.180 17.903 -11.351 1.00 83.69 85 SER A C 1
ATOM 659 O O . SER A 1 85 ? 2.860 17.388 -12.240 1.00 83.69 85 SER A O 1
ATOM 661 N N . ALA A 1 86 ? 2.644 18.064 -10.107 1.00 84.56 86 ALA A N 1
ATOM 662 C CA . ALA A 1 86 ? 3.921 17.520 -9.654 1.00 84.56 86 ALA A CA 1
ATOM 663 C C . ALA A 1 86 ? 3.852 15.990 -9.531 1.00 84.56 86 ALA A C 1
ATOM 665 O O . ALA A 1 86 ? 4.726 15.296 -10.048 1.00 84.56 86 ALA A O 1
ATOM 666 N N . ALA A 1 87 ? 2.779 15.461 -8.935 1.00 86.62 87 ALA A N 1
ATOM 667 C CA . ALA A 1 87 ? 2.560 14.023 -8.798 1.00 86.62 87 ALA A CA 1
ATOM 668 C C . ALA A 1 87 ? 2.463 13.311 -10.161 1.00 86.62 87 ALA A C 1
ATOM 670 O O . ALA A 1 87 ? 2.985 12.210 -10.311 1.00 86.62 87 ALA A O 1
ATOM 671 N N . ALA A 1 88 ? 1.882 13.954 -11.180 1.00 85.56 88 ALA A N 1
ATOM 672 C CA . ALA A 1 88 ? 1.782 13.412 -12.539 1.00 85.56 88 ALA A CA 1
ATOM 673 C C . ALA A 1 88 ? 3.140 13.212 -13.243 1.00 85.56 88 ALA A C 1
ATOM 675 O O . ALA A 1 88 ? 3.219 12.469 -14.222 1.00 85.56 88 ALA A O 1
ATOM 676 N N . LYS A 1 89 ? 4.207 13.868 -12.767 1.00 84.81 89 LYS A N 1
ATOM 677 C CA . LYS A 1 89 ? 5.575 13.692 -13.284 1.00 84.81 89 LYS A CA 1
ATOM 678 C C . LYS A 1 89 ? 6.318 12.533 -12.618 1.00 84.81 89 LYS A C 1
ATOM 680 O O . LYS A 1 89 ? 7.356 12.120 -13.125 1.00 84.81 89 LYS A O 1
ATOM 685 N N . LEU A 1 90 ? 5.803 12.024 -11.500 1.00 88.00 90 LEU A N 1
ATOM 686 C CA . LEU A 1 90 ? 6.397 10.930 -10.742 1.00 88.00 90 LEU A CA 1
ATOM 687 C C . LEU A 1 90 ? 5.873 9.578 -11.235 1.00 88.00 90 LEU A C 1
ATOM 689 O O . LEU A 1 90 ? 4.783 9.466 -11.800 1.00 88.00 90 LEU A O 1
ATOM 693 N N . THR A 1 91 ? 6.624 8.507 -10.974 1.00 89.44 91 THR A N 1
ATOM 694 C CA . THR A 1 91 ? 6.059 7.157 -11.111 1.00 89.44 91 THR A CA 1
ATOM 695 C C . THR A 1 91 ? 4.954 6.938 -10.072 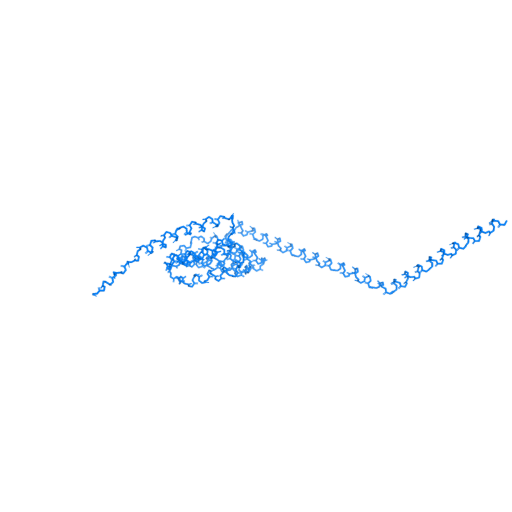1.00 89.44 91 THR A C 1
ATOM 697 O O . THR A 1 91 ? 4.970 7.551 -9.006 1.00 89.44 91 THR A O 1
ATOM 700 N N . ARG A 1 92 ? 4.008 6.028 -10.346 1.00 91.69 92 ARG A N 1
ATOM 701 C CA . ARG A 1 92 ? 2.877 5.736 -9.440 1.00 91.69 92 ARG A CA 1
ATOM 702 C C . ARG A 1 92 ? 3.297 5.510 -7.972 1.00 91.69 92 ARG A C 1
ATOM 704 O O . ARG A 1 92 ? 2.716 6.159 -7.105 1.00 91.69 92 ARG A O 1
ATOM 711 N N . PRO A 1 93 ? 4.325 4.688 -7.662 1.00 90.38 93 PRO A N 1
ATOM 712 C CA . PRO A 1 93 ? 4.779 4.511 -6.281 1.00 90.38 93 PRO A CA 1
ATOM 713 C C . PRO A 1 93 ? 5.343 5.792 -5.661 1.00 90.38 93 PRO A C 1
ATOM 715 O O . PRO A 1 93 ? 5.060 6.088 -4.508 1.00 90.38 93 PRO A O 1
ATOM 718 N N . GLN A 1 94 ? 6.116 6.574 -6.418 1.00 91.00 94 GLN A N 1
ATOM 719 C CA . GLN A 1 94 ? 6.713 7.816 -5.919 1.00 91.00 94 GLN A CA 1
ATOM 720 C C . GLN A 1 94 ? 5.665 8.907 -5.703 1.00 91.00 94 GLN A C 1
ATOM 722 O O . GLN A 1 94 ? 5.770 9.654 -4.739 1.00 91.00 94 GLN A O 1
ATOM 727 N N . ALA A 1 95 ? 4.638 8.976 -6.552 1.00 93.25 95 ALA A N 1
ATOM 728 C CA . ALA A 1 95 ? 3.495 9.855 -6.343 1.00 93.25 95 ALA A CA 1
ATOM 729 C C . ALA A 1 95 ? 2.748 9.495 -5.050 1.00 93.25 95 ALA A C 1
ATOM 731 O O . ALA A 1 95 ? 2.447 10.384 -4.260 1.00 93.25 95 ALA A O 1
ATOM 732 N N . ALA A 1 96 ? 2.506 8.203 -4.797 1.00 95.06 96 ALA A N 1
ATOM 733 C CA . ALA A 1 96 ? 1.893 7.752 -3.547 1.00 95.06 96 ALA A CA 1
ATOM 734 C C . ALA A 1 96 ? 2.749 8.122 -2.325 1.00 95.06 96 ALA A C 1
ATOM 736 O O . ALA A 1 96 ? 2.237 8.710 -1.379 1.00 95.06 96 ALA A O 1
ATOM 737 N N . ILE A 1 97 ? 4.062 7.865 -2.376 1.00 92.94 97 ILE A N 1
ATOM 738 C CA . ILE A 1 97 ? 4.993 8.246 -1.302 1.00 92.94 97 ILE A CA 1
ATOM 739 C C . ILE A 1 97 ? 5.002 9.764 -1.095 1.00 92.94 97 ILE A C 1
ATOM 741 O O . ILE A 1 97 ? 4.958 10.212 0.042 1.00 92.94 97 ILE A O 1
ATOM 745 N N . ALA A 1 98 ? 5.023 10.566 -2.162 1.00 91.94 98 ALA A N 1
ATOM 746 C CA . ALA A 1 98 ? 4.987 12.023 -2.056 1.00 91.94 98 ALA A CA 1
ATOM 747 C C . ALA A 1 98 ? 3.728 12.507 -1.318 1.00 91.94 98 ALA A C 1
ATOM 749 O O . ALA A 1 98 ? 3.825 13.356 -0.435 1.00 91.94 98 ALA A O 1
ATOM 750 N N . TRP A 1 99 ? 2.562 11.933 -1.624 1.00 94.44 99 TRP A N 1
ATOM 751 C CA . TRP A 1 99 ? 1.318 12.241 -0.916 1.00 94.44 99 TRP A CA 1
ATOM 752 C C . TRP A 1 99 ? 1.329 11.784 0.549 1.00 94.44 99 TRP A C 1
ATOM 754 O O . TRP A 1 99 ? 0.866 12.528 1.410 1.00 94.44 99 TRP A O 1
ATOM 764 N N . LEU A 1 100 ? 1.921 10.627 0.862 1.00 94.19 100 LEU A N 1
ATOM 765 C CA . LEU A 1 100 ? 2.107 10.178 2.250 1.00 94.19 100 LEU A CA 1
ATOM 766 C C . LEU A 1 100 ? 3.061 11.096 3.031 1.00 94.19 100 LEU A C 1
ATOM 768 O O . LEU A 1 100 ? 2.791 11.447 4.176 1.00 94.19 100 LEU A O 1
ATOM 772 N N . VAL A 1 101 ? 4.150 11.547 2.402 1.00 91.75 101 VAL A N 1
ATOM 773 C CA . VAL A 1 101 ? 5.069 12.537 2.988 1.00 91.75 101 VAL A CA 1
ATOM 774 C C . VAL A 1 101 ? 4.346 13.863 3.219 1.00 91.75 101 VAL A C 1
ATOM 776 O O . VAL A 1 101 ? 4.515 14.466 4.277 1.00 91.75 101 VAL A O 1
ATOM 779 N N . ARG A 1 102 ? 3.485 14.291 2.282 1.00 90.25 102 ARG A N 1
ATOM 780 C CA . ARG A 1 102 ? 2.634 15.471 2.472 1.00 90.25 102 ARG A CA 1
ATOM 781 C C . ARG A 1 102 ? 1.711 15.300 3.676 1.00 90.25 102 ARG A C 1
ATOM 783 O O . ARG A 1 102 ? 1.617 16.222 4.477 1.00 90.25 102 ARG A O 1
ATOM 790 N N . ALA A 1 103 ? 1.071 14.143 3.832 1.00 92.31 103 ALA A N 1
ATOM 791 C CA . ALA A 1 103 ? 0.230 13.875 4.996 1.00 92.31 103 ALA A CA 1
ATOM 792 C C . ALA A 1 103 ? 1.024 14.036 6.308 1.00 92.31 103 ALA A C 1
ATOM 794 O O . ALA A 1 103 ? 0.566 14.705 7.230 1.00 92.31 103 ALA A O 1
ATOM 795 N N . GLY A 1 104 ? 2.273 13.558 6.349 1.00 88.94 104 GLY A N 1
ATOM 796 C CA . GLY A 1 104 ? 3.163 13.701 7.508 1.00 88.94 104 GLY A CA 1
ATOM 797 C C . GLY A 1 104 ? 3.476 15.143 7.939 1.00 88.94 104 GLY A C 1
ATOM 798 O O . GLY A 1 104 ? 3.929 15.345 9.064 1.00 88.94 104 GLY A O 1
ATOM 799 N N . VAL A 1 105 ? 3.226 16.152 7.092 1.00 89.56 105 VAL A N 1
ATOM 800 C CA . VAL A 1 105 ? 3.542 17.566 7.385 1.00 89.56 105 VAL A CA 1
ATOM 801 C C . VAL A 1 105 ? 2.315 18.431 7.672 1.00 89.56 105 VAL A C 1
ATOM 803 O O . VAL A 1 105 ? 2.475 19.563 8.125 1.00 89.56 105 VAL A O 1
ATOM 806 N N . VAL A 1 106 ? 1.096 17.922 7.446 1.00 88.62 106 VAL A N 1
AT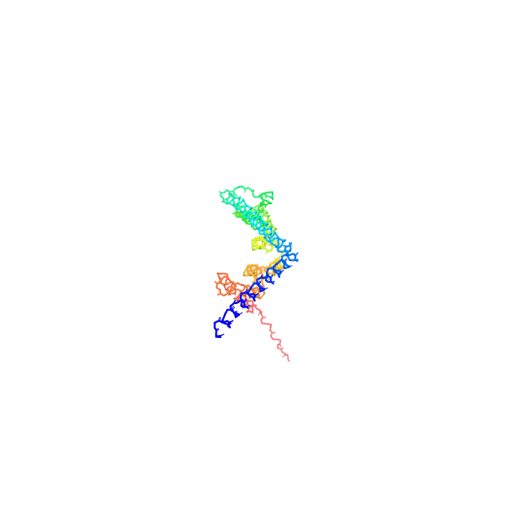OM 807 C CA . VAL A 1 106 ? -0.161 18.644 7.747 1.00 88.62 106 VAL A CA 1
ATOM 808 C C . VAL A 1 106 ? -0.297 18.924 9.260 1.00 88.62 106 VAL A C 1
ATOM 810 O O . VAL A 1 106 ? -0.944 19.887 9.686 1.00 88.62 106 VAL A O 1
ATOM 813 N N . GLY A 1 107 ? 0.412 18.150 10.088 1.00 83.31 107 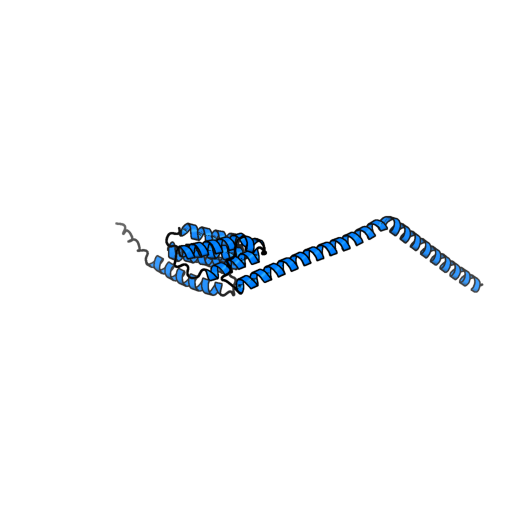GLY A N 1
ATOM 814 C CA . GLY A 1 107 ? 0.435 18.288 11.541 1.00 83.31 107 GLY A CA 1
ATOM 815 C C . GLY A 1 107 ? -0.787 17.648 12.200 1.00 83.31 107 GLY A C 1
ATOM 816 O O . GLY A 1 107 ? -1.423 16.770 11.630 1.00 83.31 107 GLY A O 1
ATOM 817 N N . ASP A 1 108 ? -1.098 18.070 13.427 1.00 85.56 108 ASP A N 1
ATOM 818 C CA . ASP A 1 108 ? -2.150 17.458 14.251 1.00 85.56 108 ASP A CA 1
ATOM 819 C C . ASP A 1 108 ? -3.562 17.555 13.608 1.00 85.56 108 ASP A C 1
ATOM 821 O O . ASP A 1 108 ? -4.012 18.678 13.344 1.00 85.56 108 ASP A O 1
ATOM 825 N N . PRO A 1 109 ? -4.285 16.429 13.399 1.00 89.12 109 PRO A N 1
ATOM 826 C CA . PRO A 1 109 ? -5.659 16.391 12.878 1.00 89.12 109 PRO A CA 1
ATOM 827 C C . PRO A 1 109 ? -6.734 16.962 13.824 1.00 89.12 109 PRO A C 1
ATOM 829 O O . PRO A 1 109 ? -7.925 16.786 13.557 1.00 89.12 109 PRO A O 1
ATOM 832 N N . ALA A 1 110 ? -6.362 17.618 14.929 1.00 88.81 110 ALA A N 1
ATOM 833 C CA . ALA A 1 110 ? -7.295 18.193 15.899 1.00 88.81 110 ALA A CA 1
ATOM 834 C C . ALA A 1 110 ? -8.273 19.230 15.315 1.00 88.81 110 ALA A C 1
ATOM 836 O O . ALA A 1 110 ? -9.361 19.405 15.866 1.00 88.81 110 ALA A O 1
ATOM 837 N N . THR A 1 111 ? -7.919 19.923 14.223 1.00 91.25 111 THR A N 1
ATOM 838 C CA . THR A 1 111 ? -8.838 20.864 13.557 1.00 91.25 111 THR A CA 1
ATOM 839 C C . THR A 1 111 ? -9.507 20.230 12.332 1.00 91.25 111 THR A C 1
ATOM 841 O O . THR A 1 111 ? -8.859 19.457 11.617 1.00 91.25 111 THR A O 1
ATOM 844 N N . PRO A 1 112 ? -10.781 20.564 12.038 1.00 90.12 112 PRO A N 1
ATOM 845 C CA . PRO A 1 112 ? -11.486 20.036 10.868 1.00 90.12 112 PRO A CA 1
ATOM 846 C C . PRO A 1 112 ? -10.756 20.298 9.547 1.00 90.12 112 PRO A C 1
ATOM 848 O O . PRO A 1 112 ? -10.749 19.442 8.668 1.00 90.12 112 PRO A O 1
ATOM 851 N N . GLU A 1 113 ? -10.102 21.454 9.416 1.00 92.19 113 GLU A N 1
ATOM 852 C CA . GLU A 1 113 ? -9.368 21.839 8.208 1.00 92.19 113 GLU A CA 1
ATOM 853 C C . GLU A 1 113 ? -8.153 20.935 7.979 1.00 92.19 113 GLU A C 1
ATOM 855 O O . GLU A 1 113 ? -7.962 20.426 6.877 1.00 92.19 113 GLU A O 1
ATOM 860 N N . LYS A 1 114 ? -7.362 20.679 9.029 1.00 93.06 114 LYS A N 1
ATOM 861 C CA . LYS A 1 114 ? -6.195 19.790 8.949 1.00 93.06 114 LYS A CA 1
ATOM 862 C C . LYS A 1 114 ? -6.600 18.345 8.716 1.00 93.06 114 LYS A C 1
ATOM 864 O O . LYS A 1 114 ? -5.952 17.639 7.952 1.00 93.06 114 LYS A O 1
ATOM 869 N N . ARG A 1 115 ? -7.696 17.908 9.341 1.00 93.56 115 ARG A N 1
ATOM 870 C CA . ARG A 1 115 ? -8.262 16.580 9.101 1.00 93.56 115 ARG A CA 1
ATOM 871 C C . ARG A 1 115 ? -8.696 16.415 7.643 1.00 93.56 115 ARG A C 1
ATOM 873 O O . ARG A 1 115 ? -8.364 15.404 7.038 1.00 93.56 115 ARG A O 1
ATOM 880 N N . ALA A 1 116 ? -9.373 17.406 7.064 1.00 93.31 116 ALA A N 1
ATOM 881 C CA . ALA A 1 116 ? -9.755 17.377 5.653 1.00 93.31 116 ALA A CA 1
ATOM 882 C C . ALA A 1 116 ? -8.533 17.364 4.717 1.00 93.31 116 ALA A C 1
ATOM 884 O O . ALA A 1 116 ? -8.532 16.667 3.705 1.00 93.31 116 ALA A O 1
ATOM 885 N N . GLU A 1 117 ? -7.473 18.101 5.058 1.00 93.19 117 GLU A N 1
ATOM 886 C CA . GLU A 1 117 ? -6.230 18.095 4.286 1.00 93.19 117 GLU A CA 1
ATOM 887 C C . GLU A 1 117 ? -5.490 16.745 4.366 1.00 93.19 117 GLU A C 1
ATOM 889 O O . GLU A 1 117 ? -5.000 16.253 3.347 1.00 93.19 117 GLU A O 1
ATOM 894 N N . LEU A 1 118 ? -5.457 16.111 5.543 1.00 94.81 118 LEU A N 1
ATOM 895 C CA . LEU A 1 118 ? -4.928 14.755 5.726 1.00 94.81 118 LEU A CA 1
ATOM 896 C C . LEU A 1 118 ? -5.723 13.723 4.924 1.00 94.81 118 LEU A C 1
ATOM 898 O O . LEU A 1 118 ? -5.127 12.935 4.193 1.00 94.81 118 LEU A O 1
ATOM 902 N N . ASP A 1 119 ? -7.054 13.755 5.013 1.00 94.88 119 ASP A N 1
ATOM 903 C CA . ASP A 1 119 ? -7.937 12.863 4.253 1.00 94.88 119 ASP A CA 1
ATOM 904 C C . ASP A 1 119 ? -7.702 12.993 2.740 1.00 94.88 119 ASP A C 1
ATOM 906 O O . ASP A 1 119 ? -7.543 11.992 2.033 1.00 94.88 119 ASP A O 1
ATOM 910 N N . ALA A 1 120 ? -7.575 14.229 2.245 1.00 94.88 120 ALA A N 1
ATOM 911 C CA . ALA A 1 120 ? -7.263 14.496 0.847 1.00 94.88 120 ALA A CA 1
ATOM 912 C C . ALA A 1 120 ? -5.888 13.937 0.445 1.00 94.88 120 ALA A C 1
ATOM 914 O O . ALA A 1 120 ? -5.764 13.330 -0.622 1.00 94.88 120 ALA A O 1
ATOM 915 N N . ALA A 1 121 ? -4.865 14.094 1.292 1.00 94.94 121 ALA A N 1
ATOM 916 C CA . ALA A 1 121 ? -3.528 13.566 1.032 1.00 94.94 121 ALA A CA 1
ATOM 917 C C . ALA A 1 121 ? -3.509 12.027 1.012 1.00 94.94 121 ALA A C 1
ATOM 919 O O . ALA A 1 121 ? -2.971 11.434 0.075 1.00 94.94 121 ALA A O 1
ATOM 920 N N . TYR A 1 122 ? -4.146 11.366 1.982 1.00 97.00 122 TYR A N 1
ATOM 921 C CA . TYR A 1 122 ? -4.243 9.904 2.031 1.00 97.00 122 TYR A CA 1
ATOM 922 C C . TYR A 1 122 ? -5.053 9.334 0.861 1.00 97.00 122 TYR A C 1
ATOM 924 O O . TYR A 1 122 ? -4.619 8.382 0.207 1.00 97.00 122 TYR A O 1
ATOM 932 N N . THR A 1 123 ? -6.169 9.972 0.506 1.00 96.62 123 THR A N 1
ATOM 933 C CA . THR A 1 123 ? -6.975 9.600 -0.667 1.00 96.62 123 THR A CA 1
ATOM 934 C C . THR A 1 123 ? -6.188 9.773 -1.969 1.00 96.62 123 THR A C 1
ATOM 936 O O . THR A 1 123 ? -6.240 8.917 -2.859 1.00 96.62 123 THR A O 1
ATOM 939 N N . ALA A 1 124 ? -5.409 10.852 -2.094 1.00 95.94 124 ALA A N 1
ATOM 940 C CA . ALA A 1 124 ? -4.537 11.066 -3.243 1.00 95.94 124 ALA A CA 1
ATOM 941 C C . ALA A 1 124 ? -3.409 10.021 -3.313 1.00 95.94 124 ALA A C 1
ATOM 943 O O . ALA A 1 124 ? -3.110 9.523 -4.404 1.00 95.94 124 ALA A O 1
ATOM 944 N N . ALA A 1 125 ? -2.838 9.624 -2.169 1.00 96.50 125 ALA A N 1
ATOM 945 C CA . ALA A 1 125 ? -1.861 8.539 -2.088 1.00 96.50 125 ALA A CA 1
ATOM 946 C C . ALA A 1 125 ? -2.461 7.198 -2.540 1.00 96.50 125 ALA A C 1
ATOM 948 O O . ALA A 1 125 ? -1.872 6.520 -3.387 1.00 96.50 125 ALA A O 1
ATOM 949 N N . ALA A 1 126 ? -3.658 6.862 -2.047 1.00 97.12 126 ALA A N 1
ATOM 950 C CA . ALA A 1 126 ? -4.394 5.658 -2.425 1.00 97.12 126 ALA A CA 1
ATOM 951 C C . ALA A 1 126 ? -4.644 5.602 -3.937 1.00 97.12 126 ALA A C 1
ATOM 953 O O . ALA A 1 126 ? -4.308 4.622 -4.602 1.00 97.12 126 ALA A O 1
ATOM 954 N N . LYS A 1 127 ? -5.146 6.702 -4.512 1.00 96.38 127 LYS A N 1
ATOM 955 C CA . LYS A 1 127 ? -5.402 6.823 -5.953 1.00 96.38 127 LYS A CA 1
ATOM 956 C C . LYS A 1 127 ? -4.123 6.709 -6.787 1.00 96.38 127 LYS A C 1
ATOM 958 O O . LYS A 1 127 ? -4.121 6.043 -7.822 1.00 96.38 127 LYS A O 1
ATOM 963 N N . ALA A 1 128 ? -3.041 7.362 -6.362 1.00 94.94 128 ALA A N 1
ATOM 964 C CA . ALA A 1 128 ? -1.769 7.336 -7.079 1.00 94.94 128 ALA A CA 1
ATOM 965 C C . ALA A 1 128 ? -1.136 5.933 -7.068 1.00 94.94 128 ALA A C 1
ATOM 967 O O . ALA A 1 128 ? -0.693 5.436 -8.112 1.00 94.94 128 ALA A O 1
ATOM 968 N N . GLY A 1 129 ? -1.136 5.283 -5.901 1.00 93.19 129 GLY A N 1
ATOM 969 C CA . GLY A 1 129 ? -0.562 3.956 -5.702 1.00 93.19 129 GLY A CA 1
ATOM 970 C C . GLY A 1 129 ? -1.389 2.840 -6.337 1.00 93.19 129 GLY A C 1
ATOM 971 O O . GLY A 1 129 ? -0.812 1.949 -6.960 1.00 93.19 129 GLY A O 1
ATOM 972 N N . GLY A 1 130 ? -2.722 2.920 -6.263 1.00 94.31 130 GLY A N 1
ATOM 973 C CA . GLY A 1 130 ? -3.627 1.825 -6.625 1.00 94.31 130 GLY A CA 1
ATOM 974 C C . GLY A 1 130 ? -3.309 0.563 -5.823 1.00 94.31 130 GLY A C 1
ATOM 975 O O . GLY A 1 130 ? -3.066 0.644 -4.623 1.00 94.31 130 GLY A O 1
ATOM 976 N N . ASP A 1 131 ? -3.202 -0.573 -6.511 1.00 94.19 131 ASP A N 1
ATOM 977 C CA . ASP A 1 131 ? -2.989 -1.904 -5.912 1.00 94.19 131 ASP A CA 1
ATOM 978 C C . ASP A 1 131 ? -1.532 -2.168 -5.474 1.00 94.19 131 ASP A C 1
ATOM 980 O O . ASP A 1 131 ? -1.048 -3.297 -5.472 1.00 94.19 131 ASP A O 1
ATOM 984 N N . MET A 1 132 ? -0.782 -1.108 -5.175 1.00 93.75 132 MET A N 1
ATOM 985 C CA . MET A 1 132 ? 0.602 -1.177 -4.707 1.00 93.75 132 MET A CA 1
ATOM 986 C C . MET A 1 132 ? 0.641 -0.927 -3.192 1.00 93.75 132 MET A C 1
ATOM 988 O O . MET A 1 132 ? -0.203 -0.184 -2.691 1.00 93.75 132 MET A O 1
ATOM 992 N N . PRO A 1 133 ? 1.670 -1.404 -2.463 1.00 94.62 133 PRO A N 1
ATOM 993 C CA . PRO A 1 133 ? 1.777 -1.236 -1.009 1.00 94.62 133 PRO A CA 1
ATOM 994 C C . PRO A 1 133 ? 1.531 0.189 -0.493 1.00 94.62 133 PRO A C 1
ATOM 996 O O . PRO A 1 133 ? 0.809 0.384 0.477 1.00 94.62 133 PRO A O 1
ATOM 999 N N . TRP A 1 134 ? 2.073 1.203 -1.173 1.00 95.06 134 TRP A N 1
ATOM 1000 C CA . TRP A 1 134 ? 1.886 2.610 -0.795 1.00 95.06 134 TRP A CA 1
ATOM 1001 C C . TRP A 1 134 ? 0.466 3.130 -1.049 1.00 95.06 134 TRP A C 1
ATOM 1003 O O . TRP A 1 134 ? 0.007 4.018 -0.338 1.00 95.06 134 TRP A O 1
ATOM 1013 N N . GLY A 1 135 ? -0.231 2.579 -2.047 1.00 96.81 135 GLY A N 1
ATOM 1014 C CA . GLY A 1 135 ? -1.644 2.874 -2.281 1.00 96.81 135 GLY A CA 1
ATOM 1015 C C . GLY A 1 135 ? -2.520 2.271 -1.186 1.00 96.81 135 GLY A C 1
ATOM 1016 O O . GLY A 1 135 ? -3.371 2.964 -0.634 1.00 96.81 135 GLY A O 1
ATOM 1017 N N . TRP A 1 136 ? -2.243 1.026 -0.793 1.00 97.00 136 TRP A N 1
ATOM 1018 C CA . TRP A 1 136 ? -2.924 0.373 0.327 1.00 97.00 136 TRP A CA 1
ATOM 1019 C C . TRP A 1 136 ? -2.701 1.089 1.658 1.00 97.00 136 TRP A C 1
ATOM 1021 O O . TRP A 1 136 ? -3.656 1.262 2.407 1.00 97.00 136 TRP A O 1
ATOM 1031 N N . LEU A 1 137 ? -1.479 1.559 1.933 1.00 96.69 137 LEU A N 1
ATOM 1032 C CA . LEU A 1 137 ? -1.195 2.368 3.123 1.00 96.69 137 LEU A CA 1
ATOM 1033 C C . LEU A 1 137 ? -1.993 3.676 3.120 1.00 96.69 137 LEU A C 1
ATOM 1035 O O . LEU A 1 137 ? -2.637 3.984 4.114 1.00 96.69 137 LEU A O 1
ATOM 1039 N N . GLY A 1 138 ? -2.041 4.390 1.989 1.00 97.31 138 GLY A N 1
ATOM 1040 C CA . GLY A 1 138 ? -2.879 5.587 1.863 1.00 97.31 138 GLY A CA 1
ATOM 1041 C C . GLY A 1 138 ? -4.366 5.300 2.092 1.00 97.31 138 GLY A C 1
ATOM 1042 O O . GLY A 1 138 ? -5.036 6.048 2.796 1.00 97.31 138 GLY A O 1
ATOM 1043 N N . ALA A 1 139 ? -4.885 4.192 1.555 1.00 98.00 139 ALA A N 1
ATOM 1044 C CA . ALA A 1 139 ? -6.275 3.791 1.774 1.00 98.00 139 ALA A CA 1
ATOM 1045 C C . ALA A 1 139 ? -6.546 3.426 3.244 1.00 98.00 139 ALA A C 1
ATOM 1047 O O . ALA A 1 139 ? -7.579 3.801 3.798 1.00 98.00 139 ALA A O 1
ATOM 1048 N N . TRP A 1 140 ? -5.612 2.722 3.884 1.00 97.75 140 TRP A N 1
ATOM 1049 C CA . TRP A 1 140 ? -5.700 2.343 5.291 1.00 97.75 140 TRP A CA 1
ATOM 1050 C C . TRP A 1 140 ? -5.664 3.563 6.218 1.00 97.75 140 TRP A C 1
ATOM 1052 O O . TRP A 1 140 ? -6.515 3.673 7.100 1.00 97.75 140 TRP A O 1
ATOM 1062 N N . ASP A 1 141 ? -4.746 4.505 5.993 1.00 97.12 141 ASP A N 1
ATOM 1063 C CA . ASP A 1 141 ? -4.634 5.727 6.795 1.00 97.12 141 ASP A CA 1
ATOM 1064 C C . ASP A 1 141 ? -5.861 6.642 6.639 1.00 97.12 141 ASP A C 1
ATOM 1066 O O . ASP A 1 141 ? -6.342 7.196 7.629 1.00 97.12 141 ASP A O 1
ATOM 1070 N N . ALA A 1 142 ? -6.441 6.736 5.434 1.00 96.38 142 ALA A N 1
ATOM 1071 C CA . ALA A 1 142 ? -7.705 7.450 5.224 1.00 96.38 142 ALA A CA 1
ATOM 1072 C C . ALA A 1 142 ? -8.844 6.850 6.074 1.00 96.38 142 ALA A C 1
ATOM 1074 O O . ALA A 1 142 ? -9.586 7.574 6.738 1.00 96.38 142 ALA A O 1
ATOM 1075 N N . LEU A 1 143 ? -8.953 5.516 6.122 1.00 97.25 143 LEU A N 1
ATOM 1076 C CA . LEU A 1 143 ? -9.940 4.834 6.967 1.00 97.25 143 LEU A CA 1
ATOM 1077 C C . LEU A 1 143 ? -9.656 5.020 8.464 1.00 97.25 143 LEU A C 1
ATOM 1079 O O . LEU A 1 143 ? -10.589 5.197 9.249 1.00 97.25 143 LEU A O 1
ATOM 1083 N N . ARG A 1 144 ? -8.384 5.031 8.880 1.00 95.75 144 ARG A N 1
ATOM 1084 C CA . ARG A 1 144 ? -8.011 5.330 10.272 1.00 95.75 144 ARG A CA 1
ATOM 1085 C C . ARG A 1 144 ? -8.431 6.731 10.691 1.00 95.75 144 ARG A C 1
ATOM 1087 O O . ARG A 1 144 ? -8.896 6.902 11.812 1.00 95.75 144 ARG A O 1
ATOM 1094 N N . LEU A 1 145 ? -8.340 7.709 9.797 1.00 94.69 145 LEU A N 1
ATOM 1095 C CA . LEU A 1 145 ? -8.787 9.067 10.096 1.00 94.69 145 LEU A CA 1
ATOM 1096 C C . LEU A 1 145 ? -10.297 9.126 10.392 1.00 94.69 145 LEU A C 1
ATOM 1098 O O . LEU A 1 145 ? -10.736 9.899 11.242 1.00 94.69 145 LEU A O 1
ATOM 1102 N N . GLN A 1 146 ? -11.085 8.267 9.737 1.00 93.81 146 GLN A N 1
ATOM 1103 C CA . GLN A 1 146 ? -12.519 8.108 10.004 1.00 93.81 146 GLN A CA 1
ATOM 1104 C C . GLN A 1 146 ? -12.799 7.307 11.284 1.00 93.81 146 GLN A C 1
ATOM 1106 O O . GLN A 1 146 ? -13.842 7.488 11.912 1.00 93.81 146 GLN A O 1
ATOM 1111 N N . MET A 1 147 ? -11.879 6.435 11.706 1.00 93.75 147 MET A N 1
ATOM 1112 C CA . MET A 1 147 ? -11.990 5.708 12.973 1.00 93.75 147 MET A CA 1
ATOM 1113 C C . MET A 1 147 ? -12.020 6.665 14.173 1.00 93.75 147 MET A C 1
ATOM 1115 O O . MET A 1 147 ? -12.808 6.439 15.095 1.00 93.75 147 MET A O 1
ATOM 1119 N N . ASP A 1 148 ? -11.238 7.747 14.107 1.00 88.88 148 ASP A N 1
ATOM 1120 C CA . ASP A 1 148 ? -11.184 8.824 15.108 1.00 88.88 148 ASP A CA 1
ATOM 1121 C C . ASP A 1 148 ? -12.378 9.797 15.022 1.00 88.88 148 ASP A C 1
ATOM 1123 O O . ASP A 1 148 ? -12.544 10.682 15.870 1.00 88.88 148 ASP A O 1
ATOM 1127 N N . ASP A 1 149 ? -13.230 9.658 14.003 1.00 89.94 149 ASP A N 1
ATOM 1128 C CA . ASP A 1 149 ? -14.483 10.394 13.889 1.00 89.94 149 ASP A CA 1
ATOM 1129 C C . ASP A 1 149 ? -15.616 9.632 14.593 1.00 89.94 149 ASP A C 1
ATOM 1131 O O . ASP A 1 149 ? -16.109 8.593 14.135 1.00 89.94 149 ASP A O 1
ATOM 1135 N N . ALA A 1 150 ? -16.065 10.186 15.722 1.00 88.56 150 ALA A N 1
ATOM 1136 C CA . ALA A 1 150 ? -17.164 9.638 16.510 1.00 88.56 150 ALA A CA 1
ATOM 1137 C C . ALA A 1 150 ? -18.494 9.580 15.736 1.00 88.56 150 ALA A C 1
ATOM 1139 O O . ALA A 1 150 ? -19.358 8.775 16.082 1.00 88.56 150 ALA A O 1
ATOM 1140 N N . SER A 1 151 ? -18.659 10.408 14.699 1.00 90.56 151 SER A N 1
ATOM 1141 C CA . SER A 1 151 ? -19.860 10.437 13.861 1.00 90.56 151 SER A CA 1
ATOM 1142 C C . SER A 1 151 ? -19.861 9.386 12.747 1.00 90.56 151 SER A C 1
ATOM 1144 O O . SER A 1 151 ? -20.919 9.100 12.185 1.00 90.56 151 SER A O 1
ATOM 1146 N N . ALA A 1 152 ? -18.706 8.782 12.441 1.00 94.00 152 ALA A N 1
ATOM 1147 C CA . ALA A 1 152 ? -18.612 7.754 11.412 1.00 94.00 152 ALA A CA 1
ATOM 1148 C C . ALA A 1 152 ? -19.415 6.501 11.801 1.00 94.00 152 ALA A C 1
ATOM 1150 O O . ALA A 1 152 ? -19.486 6.133 12.971 1.00 94.00 152 ALA A O 1
ATOM 1151 N N . ASP A 1 153 ? -20.008 5.825 10.822 1.00 97.31 153 ASP A N 1
ATOM 1152 C CA . ASP A 1 153 ? -20.771 4.596 11.044 1.00 97.31 153 ASP A CA 1
ATOM 1153 C C . ASP A 1 153 ? -19.809 3.413 11.284 1.00 97.31 153 ASP A C 1
ATOM 1155 O O . ASP A 1 153 ? -19.072 3.038 10.365 1.00 97.31 153 ASP A O 1
ATOM 1159 N N . PRO A 1 154 ? -19.777 2.822 12.495 1.00 97.19 154 PRO A N 1
ATOM 1160 C CA . PRO A 1 154 ? -18.797 1.797 12.833 1.00 97.19 154 PRO A CA 1
ATOM 1161 C C . PRO A 1 154 ? -18.957 0.508 12.017 1.00 97.19 154 PRO A C 1
ATOM 1163 O O . PRO A 1 154 ? -17.949 -0.128 11.724 1.00 97.19 154 PRO A O 1
ATOM 1166 N N . GLU A 1 155 ? -20.172 0.135 11.599 1.00 97.75 155 GLU A N 1
ATOM 1167 C CA . GLU A 1 155 ? -20.372 -1.057 10.758 1.00 97.75 155 GLU A CA 1
ATOM 1168 C C . GLU A 1 155 ? -19.771 -0.849 9.368 1.00 97.75 155 GLU A C 1
ATOM 1170 O O . GLU A 1 155 ? -19.001 -1.674 8.878 1.00 97.75 155 GLU A O 1
ATOM 1175 N N . LYS A 1 156 ? -20.032 0.315 8.763 1.00 97.75 156 LYS A N 1
ATOM 1176 C CA . LYS A 1 156 ? -19.457 0.654 7.454 1.00 97.75 156 LYS A CA 1
ATOM 1177 C C . LYS A 1 156 ? -17.938 0.744 7.495 1.00 97.75 156 LYS A C 1
ATOM 1179 O O . LYS A 1 156 ? -17.294 0.384 6.515 1.00 97.75 156 LYS A O 1
ATOM 1184 N N . LEU A 1 157 ? -17.366 1.221 8.602 1.00 97.25 157 LEU A N 1
ATOM 1185 C CA . LEU A 1 157 ? -15.914 1.255 8.776 1.00 97.25 157 LEU A CA 1
ATOM 1186 C C . LEU A 1 157 ? -15.318 -0.147 8.846 1.00 97.25 157 LEU A C 1
ATOM 1188 O O . LEU A 1 157 ? -14.323 -0.415 8.175 1.00 97.25 157 LEU A O 1
ATOM 1192 N N . VAL A 1 158 ? -15.934 -1.047 9.613 1.00 98.06 158 VAL A N 1
ATOM 1193 C CA . VAL A 1 158 ? -15.520 -2.453 9.662 1.00 98.06 158 VAL A CA 1
ATOM 1194 C C . VAL A 1 158 ? -15.572 -3.080 8.269 1.00 98.06 158 VAL A C 1
ATOM 1196 O O . VAL A 1 158 ? -14.596 -3.700 7.849 1.00 98.06 158 VAL A O 1
ATOM 1199 N N . ASP A 1 159 ? -16.660 -2.872 7.527 1.00 98.19 159 ASP A N 1
ATOM 1200 C CA . ASP A 1 159 ? -16.811 -3.397 6.166 1.00 98.19 159 ASP A CA 1
ATOM 1201 C C . ASP A 1 159 ? -15.784 -2.802 5.193 1.00 98.19 159 ASP A C 1
ATOM 1203 O O . ASP A 1 159 ? -15.269 -3.505 4.319 1.00 98.19 159 ASP A O 1
ATOM 1207 N N . ALA A 1 160 ? -15.459 -1.514 5.337 1.00 98.12 160 ALA A N 1
ATOM 1208 C CA . ALA A 1 160 ? -14.450 -0.847 4.522 1.00 98.12 160 ALA A CA 1
ATOM 1209 C C . ALA A 1 160 ? -13.042 -1.397 4.792 1.00 98.12 160 ALA A C 1
ATOM 1211 O O . ALA A 1 160 ? -12.310 -1.676 3.840 1.00 98.12 160 ALA A O 1
ATOM 1212 N N . PHE A 1 161 ? -12.680 -1.616 6.060 1.00 98.38 161 PHE A N 1
ATOM 1213 C CA . PHE A 1 161 ? -11.419 -2.266 6.413 1.00 98.38 161 PHE A CA 1
ATOM 1214 C C . PHE A 1 161 ? -11.370 -3.720 5.923 1.00 98.38 161 PHE A C 1
ATOM 1216 O O . PHE A 1 161 ? -10.383 -4.117 5.312 1.00 98.38 161 PHE A O 1
ATOM 1223 N N . ASP A 1 162 ? -12.436 -4.504 6.109 1.00 97.62 162 ASP A N 1
ATOM 1224 C CA . ASP A 1 162 ? -12.510 -5.890 5.622 1.00 97.62 162 ASP A CA 1
ATOM 1225 C C . ASP A 1 162 ? -12.396 -5.960 4.091 1.00 97.62 162 ASP A C 1
ATOM 1227 O O . ASP A 1 162 ? -11.704 -6.811 3.531 1.00 97.62 162 ASP A O 1
ATOM 1231 N N . LYS A 1 163 ? -13.026 -5.016 3.381 1.00 98.25 163 LYS A N 1
ATOM 1232 C CA . LYS A 1 163 ? -12.865 -4.872 1.933 1.00 98.25 163 LYS A CA 1
ATOM 1233 C C . LYS A 1 163 ? -11.414 -4.563 1.554 1.00 98.25 163 LYS A C 1
ATOM 1235 O O . LYS A 1 163 ? -10.893 -5.243 0.674 1.00 98.25 163 LYS A O 1
ATOM 1240 N N . LEU A 1 164 ? -10.772 -3.599 2.214 1.00 98.06 164 LEU A N 1
ATOM 1241 C CA . LEU A 1 164 ? -9.375 -3.255 1.944 1.00 98.06 164 LEU A CA 1
ATOM 1242 C C . LEU A 1 164 ? -8.440 -4.447 2.208 1.00 98.06 164 LEU A C 1
ATOM 1244 O O . LEU A 1 164 ? -7.572 -4.728 1.390 1.00 98.06 164 LEU A O 1
ATOM 1248 N N . ALA A 1 165 ? -8.651 -5.197 3.294 1.00 97.75 165 ALA A N 1
ATOM 1249 C CA . ALA A 1 165 ? -7.897 -6.418 3.584 1.00 97.75 165 ALA A CA 1
ATOM 1250 C C . ALA A 1 165 ? -7.994 -7.440 2.438 1.00 97.75 165 ALA A C 1
ATOM 1252 O O . ALA A 1 165 ? -6.980 -7.966 1.983 1.00 97.75 165 ALA A O 1
ATOM 1253 N N . ARG A 1 166 ? -9.203 -7.668 1.908 1.00 97.31 166 ARG A N 1
ATOM 1254 C CA . ARG A 1 166 ? -9.417 -8.567 0.760 1.00 97.31 166 ARG A CA 1
ATOM 1255 C C . ARG A 1 166 ? -8.766 -8.073 -0.529 1.00 97.31 166 ARG A C 1
ATOM 1257 O O . ARG A 1 166 ? -8.298 -8.895 -1.308 1.00 97.31 166 ARG A O 1
ATOM 1264 N N . GLU A 1 167 ? -8.754 -6.763 -0.770 1.00 97.12 167 GLU A N 1
ATOM 1265 C CA . GLU A 1 167 ? -8.067 -6.169 -1.927 1.00 97.12 167 GLU A CA 1
ATOM 1266 C C . GLU A 1 167 ? -6.542 -6.323 -1.828 1.00 97.12 167 GLU A C 1
ATOM 1268 O O . GLU A 1 167 ? -5.880 -6.522 -2.846 1.00 97.12 167 GLU A O 1
ATOM 1273 N N . ILE A 1 168 ? -5.991 -6.281 -0.610 1.00 96.38 168 ILE A N 1
ATOM 1274 C CA . ILE A 1 168 ? -4.570 -6.538 -0.343 1.00 96.38 168 ILE A CA 1
ATOM 1275 C C . ILE A 1 168 ? -4.220 -8.028 -0.537 1.00 96.38 168 ILE A C 1
ATOM 1277 O O . ILE A 1 168 ? -3.123 -8.349 -1.004 1.00 96.38 168 ILE A O 1
ATOM 1281 N N . GLY A 1 169 ? -5.146 -8.936 -0.210 1.00 94.75 169 GLY A N 1
ATOM 1282 C CA . GLY A 1 169 ? -4.986 -10.384 -0.377 1.00 94.75 169 GLY A CA 1
ATOM 1283 C C . GLY A 1 169 ? -3.977 -10.992 0.604 1.00 94.75 169 GLY A C 1
ATOM 1284 O O . GLY A 1 169 ? -3.857 -10.538 1.735 1.00 94.75 169 GLY A O 1
ATOM 1285 N N . ASP A 1 170 ? -3.206 -11.987 0.157 1.00 92.94 170 ASP A N 1
ATOM 1286 C CA . ASP A 1 170 ? -2.290 -12.784 1.003 1.00 92.94 170 ASP A CA 1
ATOM 1287 C C . ASP A 1 170 ? -1.029 -12.028 1.487 1.00 92.94 170 ASP A C 1
ATOM 1289 O O . ASP A 1 170 ? -0.070 -12.624 1.983 1.00 92.94 170 ASP A O 1
ATOM 1293 N N . SER A 1 171 ? -0.972 -10.710 1.305 1.00 91.50 171 SER A N 1
ATOM 1294 C CA . SER A 1 171 ? 0.154 -9.900 1.764 1.00 91.50 171 SER A CA 1
ATOM 1295 C C . SER A 1 171 ? 0.094 -9.703 3.283 1.00 91.50 171 SER A C 1
ATOM 1297 O O . SER A 1 171 ? -0.980 -9.426 3.817 1.00 91.50 171 SER A O 1
ATOM 1299 N N . PRO A 1 172 ? 1.240 -9.692 3.993 1.00 92.50 172 PRO A N 1
ATOM 1300 C CA . PRO A 1 172 ? 1.277 -9.351 5.417 1.00 92.50 172 PRO A CA 1
ATOM 1301 C C . PRO A 1 172 ? 0.676 -7.980 5.754 1.00 92.50 172 PRO A C 1
ATOM 1303 O O . PRO A 1 172 ? 0.288 -7.736 6.894 1.00 92.50 172 PRO A O 1
ATOM 1306 N N . LEU A 1 173 ? 0.568 -7.082 4.767 1.00 93.12 173 LEU A N 1
ATOM 1307 C CA . LEU A 1 173 ? -0.092 -5.788 4.934 1.00 93.12 173 LEU A CA 1
ATOM 1308 C C . LEU A 1 173 ? -1.604 -5.905 5.161 1.00 93.12 173 LEU A C 1
ATOM 1310 O O . LEU A 1 173 ? -2.173 -4.971 5.713 1.00 93.12 173 LEU A O 1
ATOM 1314 N N . ALA A 1 174 ? -2.252 -7.019 4.801 1.00 96.25 174 ALA A N 1
ATOM 1315 C CA . ALA A 1 174 ? -3.677 -7.234 5.070 1.00 96.25 174 ALA A CA 1
ATOM 1316 C C . ALA A 1 174 ? -3.981 -7.287 6.578 1.00 96.25 174 ALA A C 1
ATOM 1318 O O . ALA A 1 174 ? -5.073 -6.912 7.000 1.00 96.25 174 ALA A O 1
ATOM 1319 N N . ALA A 1 175 ? -2.989 -7.627 7.409 1.00 95.94 175 ALA A N 1
ATOM 1320 C CA . ALA A 1 175 ? -3.124 -7.600 8.862 1.00 95.94 175 ALA A CA 1
ATOM 1321 C C . ALA A 1 175 ? -3.392 -6.184 9.423 1.00 95.94 175 ALA A C 1
ATOM 1323 O O . ALA A 1 175 ? -3.987 -6.043 10.493 1.00 95.94 175 ALA A O 1
ATOM 1324 N N . LEU A 1 176 ? -2.981 -5.121 8.714 1.00 95.31 176 LEU A N 1
ATOM 1325 C CA . LEU A 1 176 ? -3.197 -3.725 9.124 1.00 95.31 176 LEU A CA 1
ATOM 1326 C C . LEU A 1 176 ? -4.688 -3.340 9.150 1.00 95.31 176 LEU A C 1
ATOM 1328 O O . LEU A 1 176 ? -5.186 -2.951 10.213 1.00 95.31 176 LEU A O 1
ATOM 1332 N N . PRO A 1 177 ? -5.440 -3.435 8.035 1.00 97.50 177 PRO A N 1
ATOM 1333 C CA . PRO A 1 177 ? -6.867 -3.163 8.068 1.00 97.50 177 PRO A CA 1
ATOM 1334 C C . PRO A 1 177 ? -7.634 -4.171 8.929 1.00 97.50 177 PRO A C 1
ATOM 1336 O O . PRO A 1 177 ? -8.567 -3.757 9.603 1.00 97.50 177 PRO A O 1
ATOM 1339 N N . GLU A 1 178 ? -7.238 -5.447 9.001 1.00 97.31 178 GLU A N 1
ATOM 1340 C CA . GLU A 1 178 ? -7.940 -6.432 9.844 1.00 97.31 178 GLU A CA 1
ATOM 1341 C C . GLU A 1 178 ? -7.814 -6.136 11.342 1.00 97.31 178 GLU A C 1
ATOM 1343 O O . GLU A 1 178 ? -8.812 -6.158 12.062 1.00 97.31 178 GLU A O 1
ATOM 1348 N N . SER A 1 179 ? -6.61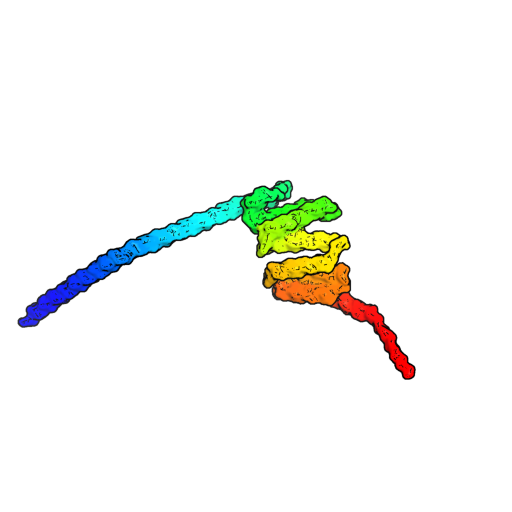5 -5.787 11.816 1.00 97.06 179 SER A N 1
ATOM 1349 C CA . SER A 1 179 ? -6.424 -5.348 13.205 1.00 97.06 179 SER A CA 1
ATOM 1350 C C . SER A 1 179 ? -7.180 -4.049 13.504 1.00 97.06 179 SER A C 1
ATOM 1352 O O . SER A 1 179 ? -7.766 -3.907 14.576 1.00 97.06 179 SER A O 1
ATOM 1354 N N . SER A 1 180 ? -7.257 -3.126 12.540 1.00 97.62 180 SER A N 1
ATOM 1355 C CA . SER A 1 180 ? -8.040 -1.887 12.682 1.00 97.62 180 SER A CA 1
ATOM 1356 C C . SER A 1 180 ? -9.549 -2.166 12.724 1.00 97.62 180 SER A C 1
ATOM 1358 O O . SER A 1 180 ? -10.257 -1.611 13.564 1.00 97.62 180 SER A O 1
ATOM 1360 N N . ALA A 1 181 ? -10.042 -3.085 11.888 1.00 97.81 181 ALA A N 1
ATOM 1361 C CA . ALA A 1 181 ? -11.424 -3.554 11.922 1.00 97.81 181 ALA A CA 1
ATOM 1362 C C . ALA A 1 181 ? -11.763 -4.196 13.274 1.00 97.81 181 ALA A C 1
ATOM 1364 O O . ALA A 1 181 ? -12.827 -3.922 13.831 1.00 97.81 181 ALA A O 1
ATOM 1365 N N . ALA A 1 182 ? -10.841 -4.990 13.834 1.00 97.81 182 ALA A N 1
ATOM 1366 C CA . ALA A 1 182 ? -11.007 -5.597 15.150 1.00 97.81 182 ALA A CA 1
ATOM 1367 C C . ALA A 1 182 ? -11.166 -4.542 16.252 1.00 97.81 182 ALA A C 1
ATOM 1369 O O . ALA A 1 182 ? -12.048 -4.674 17.100 1.00 97.81 182 ALA A O 1
ATOM 1370 N N . ILE A 1 183 ? -10.370 -3.466 16.206 1.00 97.56 183 ILE A N 1
ATOM 1371 C CA . ILE A 1 183 ? -10.487 -2.344 17.146 1.00 97.56 183 ILE A CA 1
ATOM 1372 C C . ILE A 1 183 ? -11.864 -1.682 17.026 1.00 97.56 183 ILE A C 1
ATOM 1374 O O . ILE A 1 183 ? -12.529 -1.461 18.037 1.00 97.56 183 ILE A O 1
ATOM 1378 N N . VAL A 1 184 ? -12.345 -1.406 15.810 1.00 97.62 184 VAL A N 1
ATOM 1379 C CA . VAL A 1 184 ? -13.683 -0.818 15.615 1.00 97.62 184 VAL A CA 1
ATOM 1380 C C . VAL A 1 184 ? -14.781 -1.750 16.137 1.00 97.62 184 VAL A C 1
ATO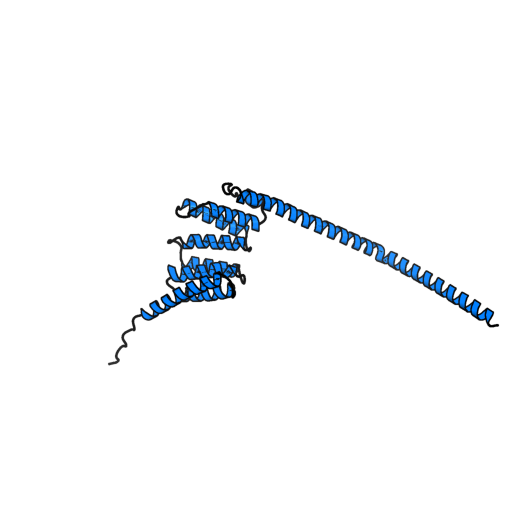M 1382 O O . VAL A 1 184 ? -15.677 -1.297 16.854 1.00 97.62 184 VAL A O 1
ATOM 1385 N N . ALA A 1 185 ? -14.699 -3.049 15.844 1.00 97.44 185 ALA A N 1
ATOM 1386 C CA . ALA A 1 185 ? -15.663 -4.036 16.323 1.00 97.44 185 ALA A CA 1
ATOM 1387 C C . ALA A 1 185 ? -15.682 -4.130 17.860 1.00 97.44 185 ALA A C 1
ATOM 1389 O O . ALA A 1 185 ? -16.740 -4.052 18.487 1.00 97.44 185 ALA A O 1
ATOM 1390 N N . GLY A 1 186 ? -14.511 -4.217 18.488 1.00 96.69 186 GLY A N 1
ATOM 1391 C CA . GLY A 1 186 ? -14.400 -4.351 19.936 1.00 96.69 186 GLY A CA 1
ATOM 1392 C C . GLY A 1 186 ? -14.733 -3.065 20.696 1.00 96.69 186 GLY A C 1
ATOM 1393 O O . GLY A 1 186 ? -15.432 -3.103 21.711 1.00 96.69 186 GLY A O 1
ATOM 1394 N N . GLU A 1 187 ? -14.263 -1.910 20.219 1.00 95.44 187 GLU A N 1
ATOM 1395 C CA . GLU A 1 187 ? -14.421 -0.634 20.924 1.00 95.44 187 GLU A CA 1
ATOM 1396 C C . GLU A 1 187 ? -15.722 0.091 20.589 1.00 95.44 187 GLU A C 1
ATOM 1398 O O . GLU A 1 187 ? -16.360 0.625 21.500 1.00 95.44 187 GLU A O 1
ATOM 1403 N N . ARG A 1 188 ? -16.123 0.142 19.314 1.00 96.00 188 ARG A N 1
ATOM 1404 C CA . ARG A 1 188 ? -17.274 0.947 18.871 1.00 96.00 188 ARG A CA 1
ATOM 1405 C C . ARG A 1 188 ? -18.554 0.126 18.781 1.00 96.00 188 ARG A C 1
ATOM 1407 O O . ARG A 1 188 ? -19.592 0.614 19.217 1.00 96.00 188 ARG A O 1
ATOM 1414 N N . LEU A 1 189 ? -18.477 -1.111 18.287 1.00 96.44 189 LEU A N 1
ATOM 1415 C CA . LEU A 1 189 ? -19.636 -2.017 18.226 1.00 96.44 189 LEU A CA 1
ATOM 1416 C C . LEU A 1 189 ? -19.857 -2.807 19.522 1.00 96.44 189 LEU A C 1
ATOM 1418 O O . LEU A 1 189 ? -20.927 -3.377 19.706 1.00 96.44 189 LEU A O 1
ATOM 1422 N N . LYS A 1 190 ? -18.872 -2.811 20.434 1.00 96.25 190 LYS A N 1
ATOM 1423 C CA . LYS A 1 190 ? -18.894 -3.602 21.678 1.00 96.25 190 LYS A CA 1
ATOM 1424 C C . LYS A 1 190 ? -19.081 -5.102 21.420 1.00 96.25 190 LYS A C 1
ATOM 1426 O O . LYS A 1 190 ? -19.663 -5.801 22.245 1.00 96.25 190 LYS A O 1
ATOM 1431 N N . ASP A 1 191 ? -18.548 -5.589 20.300 1.00 97.00 191 ASP A N 1
ATOM 1432 C CA . ASP A 1 191 ? -18.586 -6.994 19.898 1.00 97.00 191 ASP A CA 1
ATOM 1433 C C . ASP A 1 191 ? -17.174 -7.605 19.981 1.00 97.00 191 ASP A C 1
ATOM 1435 O O . ASP A 1 191 ? -16.428 -7.625 18.993 1.00 97.00 191 ASP A O 1
ATOM 1439 N N . PRO A 1 192 ? -16.759 -8.086 21.171 1.00 96.81 192 PRO A N 1
ATOM 1440 C CA . PRO A 1 192 ? -15.436 -8.675 21.344 1.00 96.81 192 PRO A CA 1
ATOM 1441 C C . PRO A 1 192 ? -15.278 -9.995 20.576 1.00 96.81 192 PRO A C 1
ATOM 1443 O O . PRO A 1 192 ? -14.163 -10.331 20.190 1.00 96.81 192 PRO A O 1
ATOM 1446 N N . ALA A 1 193 ? -16.360 -10.734 20.304 1.00 96.31 193 ALA A N 1
ATOM 1447 C CA . ALA A 1 193 ? -16.284 -11.985 19.550 1.00 96.31 193 ALA A CA 1
ATOM 1448 C C . ALA A 1 193 ? -15.926 -11.723 18.080 1.00 96.31 193 ALA A C 1
ATOM 1450 O O . ALA A 1 193 ? -15.044 -12.381 17.524 1.00 96.31 193 ALA A O 1
ATOM 1451 N N . ARG A 1 194 ? -16.552 -10.713 17.462 1.00 97.12 194 ARG A N 1
ATOM 1452 C CA . ARG A 1 194 ? -16.204 -10.275 16.103 1.00 97.12 194 ARG A CA 1
ATOM 1453 C C . ARG A 1 194 ? -14.793 -9.695 16.035 1.00 97.12 194 ARG A C 1
ATOM 1455 O O . ARG A 1 194 ? -14.088 -9.974 15.067 1.00 97.12 194 ARG A O 1
ATOM 1462 N N . ALA A 1 195 ? -14.364 -8.955 17.060 1.00 97.56 195 ALA A N 1
ATOM 1463 C CA . ALA A 1 195 ? -12.990 -8.465 17.155 1.00 97.56 195 ALA A CA 1
ATOM 1464 C C . ALA A 1 195 ? -11.970 -9.618 17.169 1.00 97.56 195 ALA A C 1
ATOM 1466 O O . ALA A 1 195 ? -11.026 -9.607 16.381 1.00 97.56 195 ALA A O 1
ATOM 1467 N N . LEU A 1 196 ? -12.195 -10.651 17.989 1.00 97.69 196 LEU A N 1
ATOM 1468 C CA . LEU A 1 196 ? -11.330 -11.837 18.044 1.00 97.69 196 LEU A CA 1
ATOM 1469 C C . LEU A 1 196 ? -11.263 -12.568 16.695 1.00 97.69 196 LEU A C 1
ATOM 1471 O O . LEU A 1 196 ? -10.170 -12.876 16.226 1.00 97.69 196 LEU A O 1
ATOM 1475 N N . ALA A 1 197 ? -12.401 -12.751 16.020 1.00 97.31 197 ALA A N 1
ATOM 1476 C CA . ALA A 1 197 ? -12.440 -13.390 14.703 1.00 97.31 197 ALA A CA 1
ATOM 1477 C C . ALA A 1 197 ? -11.668 -12.606 13.622 1.00 97.31 197 ALA A C 1
ATOM 1479 O O . ALA A 1 197 ? -11.156 -13.196 12.672 1.00 97.31 197 ALA A O 1
ATOM 1480 N N . MET A 1 198 ? -11.593 -11.277 13.731 1.00 97.25 198 MET A N 1
ATOM 1481 C CA . MET A 1 198 ? -10.771 -10.447 12.840 1.00 97.25 198 MET A CA 1
ATOM 1482 C C . MET A 1 198 ? -9.284 -10.552 13.176 1.00 97.25 198 MET A C 1
ATOM 1484 O O . MET A 1 198 ? -8.464 -10.624 12.264 1.00 97.25 198 MET A O 1
ATOM 1488 N N . LEU A 1 199 ? -8.931 -10.622 14.463 1.00 96.81 199 LEU A N 1
ATOM 1489 C CA . LEU A 1 199 ? -7.546 -10.819 14.897 1.00 96.81 199 LEU A CA 1
ATOM 1490 C C . LEU A 1 199 ? -6.995 -12.194 14.499 1.00 96.81 199 LEU A C 1
ATOM 1492 O O . LEU A 1 199 ? -5.822 -12.283 14.148 1.00 96.81 199 LEU A O 1
ATOM 1496 N N . ASP A 1 200 ? -7.830 -13.236 14.458 1.00 95.88 200 ASP A N 1
ATOM 1497 C CA . ASP A 1 200 ? -7.452 -14.550 13.912 1.00 95.88 200 ASP A CA 1
ATOM 1498 C C . ASP A 1 200 ? -7.019 -14.469 12.439 1.00 95.88 200 ASP A C 1
ATOM 1500 O O . ASP A 1 200 ? -6.024 -15.083 12.032 1.00 95.88 200 ASP A O 1
ATOM 1504 N N . ARG A 1 201 ? -7.740 -13.681 11.630 1.00 95.69 201 ARG A N 1
ATOM 1505 C CA . ARG A 1 201 ? -7.356 -13.436 10.232 1.00 95.69 201 ARG A CA 1
ATOM 1506 C C . ARG A 1 201 ? -6.083 -12.597 10.146 1.00 95.69 201 ARG A C 1
ATOM 1508 O O . ARG A 1 201 ? -5.155 -12.984 9.435 1.00 95.69 201 ARG A O 1
ATOM 1515 N N . ALA A 1 202 ? -5.991 -11.545 10.964 1.00 95.69 202 ALA A N 1
ATOM 1516 C CA . ALA A 1 202 ? -4.822 -10.671 11.007 1.00 95.69 202 ALA A CA 1
ATOM 1517 C C . ALA A 1 202 ? -3.544 -11.445 11.354 1.00 95.69 202 ALA A C 1
ATOM 1519 O O . ALA A 1 202 ? -2.509 -11.244 10.722 1.00 95.69 202 ALA A O 1
ATOM 1520 N N . GLU A 1 203 ? -3.608 -12.362 12.323 1.00 94.56 203 GLU A N 1
ATOM 1521 C CA . GLU A 1 203 ? -2.477 -13.211 12.709 1.00 94.56 203 GLU A CA 1
ATOM 1522 C C . GLU A 1 203 ? -2.054 -14.145 11.569 1.00 94.56 203 GLU A C 1
ATOM 1524 O O . GLU A 1 203 ? -0.860 -14.338 11.325 1.00 94.56 203 GLU A O 1
ATOM 1529 N N . THR A 1 204 ? -3.031 -14.678 10.830 1.00 93.62 204 THR A N 1
ATOM 1530 C CA . THR A 1 204 ? -2.776 -15.539 9.670 1.00 93.62 204 THR A CA 1
ATOM 1531 C C . THR A 1 204 ? -2.000 -14.794 8.580 1.00 93.62 204 THR A C 1
ATOM 1533 O O . THR A 1 204 ? -1.048 -15.351 8.030 1.00 93.62 204 THR A O 1
ATOM 1536 N N . HIS A 1 205 ? -2.333 -13.526 8.313 1.00 93.38 205 HIS A N 1
ATOM 1537 C CA . HIS A 1 205 ? -1.610 -12.698 7.343 1.00 93.38 205 HIS A CA 1
ATOM 1538 C C . HIS A 1 205 ? -0.255 -12.188 7.863 1.00 93.38 205 HIS A C 1
ATOM 1540 O O . HIS A 1 205 ? 0.726 -12.180 7.119 1.00 93.38 205 HIS A O 1
ATOM 1546 N N . ALA A 1 206 ? -0.163 -11.773 9.131 1.00 89.94 206 ALA A N 1
ATOM 1547 C CA . ALA A 1 206 ? 1.036 -11.146 9.701 1.00 89.94 206 ALA A CA 1
ATOM 1548 C C . ALA A 1 206 ? 2.277 -12.063 9.719 1.00 89.94 206 ALA A C 1
ATOM 1550 O O . ALA A 1 206 ? 3.412 -11.569 9.724 1.00 89.94 206 ALA A O 1
ATOM 1551 N N . GLY A 1 207 ? 2.070 -13.385 9.723 1.00 83.56 207 GLY A N 1
ATOM 1552 C CA . GLY A 1 207 ? 3.129 -14.393 9.759 1.00 83.56 207 GLY A CA 1
ATOM 1553 C C . GLY A 1 207 ? 3.857 -14.480 11.110 1.00 83.56 207 GLY A C 1
ATOM 1554 O O . GLY A 1 207 ? 3.805 -13.580 11.935 1.00 83.56 207 GLY A O 1
ATOM 1555 N N . ARG A 1 208 ? 4.585 -15.578 11.355 1.00 67.38 208 ARG A N 1
ATOM 1556 C CA . ARG A 1 208 ? 5.052 -15.991 12.703 1.00 67.38 208 ARG A CA 1
ATOM 1557 C C . ARG A 1 208 ? 6.199 -15.179 13.352 1.00 67.38 208 ARG A C 1
ATOM 1559 O O . ARG A 1 208 ? 6.790 -15.671 14.308 1.00 67.38 208 ARG A O 1
ATOM 1566 N N . ALA A 1 209 ? 6.565 -13.989 12.873 1.00 62.22 209 ALA A N 1
ATOM 1567 C CA . ALA A 1 209 ? 7.732 -13.262 13.413 1.00 62.22 209 ALA A CA 1
ATOM 1568 C C . ALA A 1 209 ? 7.729 -11.737 13.184 1.00 62.22 209 ALA A C 1
ATOM 1570 O O . ALA A 1 209 ? 8.794 -11.125 13.098 1.00 62.22 209 ALA A O 1
ATOM 1571 N N . SER A 1 210 ? 6.562 -11.110 13.045 1.00 78.69 210 SER A N 1
ATOM 1572 C CA . SER A 1 210 ? 6.456 -9.656 12.853 1.00 78.69 210 SER A CA 1
ATOM 1573 C C . SER A 1 210 ? 6.092 -8.947 14.161 1.00 78.69 210 SER A C 1
ATOM 1575 O O . SER A 1 210 ? 5.359 -9.505 14.973 1.00 78.69 210 SER A O 1
ATOM 1577 N N . GLU A 1 211 ? 6.534 -7.697 14.363 1.00 81.69 211 GLU A N 1
ATOM 1578 C CA . GLU A 1 211 ? 6.067 -6.862 15.494 1.00 81.69 211 GLU A CA 1
ATOM 1579 C C . GLU A 1 211 ? 4.534 -6.744 15.528 1.00 81.69 211 GLU A C 1
ATOM 1581 O O . GLU A 1 211 ? 3.924 -6.657 16.592 1.00 81.69 211 GLU A O 1
ATOM 1586 N N . MET A 1 212 ? 3.896 -6.841 14.357 1.00 85.81 212 MET A N 1
ATOM 1587 C CA . MET A 1 212 ? 2.444 -6.907 14.222 1.00 85.81 212 MET A CA 1
ATOM 1588 C C . MET A 1 212 ? 1.834 -8.085 14.987 1.00 85.81 212 MET A C 1
ATOM 1590 O O . MET A 1 212 ? 0.762 -7.948 15.560 1.00 85.81 212 MET A O 1
ATOM 1594 N N . THR A 1 213 ? 2.522 -9.227 15.037 1.00 88.94 213 THR A N 1
ATOM 1595 C CA . THR A 1 213 ? 2.050 -10.420 15.755 1.00 88.94 213 THR A CA 1
ATOM 1596 C C . THR A 1 213 ? 1.958 -10.154 17.256 1.00 88.94 213 THR A C 1
ATOM 1598 O O . THR A 1 213 ? 0.983 -10.550 17.887 1.00 88.94 213 THR A O 1
ATOM 1601 N N . THR A 1 214 ? 2.928 -9.425 17.820 1.00 89.19 214 THR A N 1
ATOM 1602 C CA . THR A 1 214 ? 2.899 -9.007 19.229 1.00 89.19 214 THR A CA 1
ATOM 1603 C C . THR A 1 214 ? 1.705 -8.094 19.499 1.00 89.19 214 THR A C 1
ATOM 1605 O O . THR A 1 214 ? 0.923 -8.370 20.404 1.00 89.19 214 THR A O 1
ATOM 1608 N N . ASN A 1 215 ? 1.497 -7.071 18.663 1.00 89.31 215 ASN A N 1
ATOM 1609 C CA . ASN A 1 215 ? 0.362 -6.152 18.806 1.00 89.31 215 ASN A CA 1
ATOM 1610 C C . ASN A 1 215 ? -0.992 -6.874 18.672 1.00 89.31 215 ASN A C 1
ATOM 1612 O O . ASN A 1 215 ? -1.927 -6.596 19.422 1.00 89.31 215 ASN A O 1
ATOM 1616 N N . ILE A 1 216 ? -1.103 -7.823 17.736 1.00 94.00 216 ILE A N 1
ATOM 1617 C CA . ILE A 1 216 ? -2.302 -8.652 17.560 1.00 94.00 216 ILE A CA 1
ATOM 1618 C C . ILE A 1 216 ? -2.557 -9.499 18.812 1.00 94.00 216 ILE A C 1
ATOM 1620 O O . ILE A 1 216 ? -3.697 -9.567 19.268 1.00 94.00 216 ILE A O 1
ATOM 1624 N N . ALA A 1 217 ? -1.521 -10.108 19.394 1.00 94.00 217 ALA A N 1
ATOM 1625 C CA . ALA A 1 217 ? -1.644 -10.908 20.611 1.00 94.00 217 ALA A CA 1
ATOM 1626 C C . ALA A 1 217 ? -2.087 -10.069 21.824 1.00 94.00 217 ALA A C 1
ATOM 1628 O O . ALA A 1 217 ? -2.927 -10.515 22.606 1.00 94.00 217 ALA A O 1
ATOM 1629 N N . GLU A 1 218 ? -1.581 -8.841 21.961 1.00 93.94 218 GLU A N 1
ATOM 1630 C CA . GLU A 1 218 ? -2.004 -7.912 23.016 1.00 93.94 218 GLU A CA 1
ATOM 1631 C C . GLU A 1 218 ? -3.477 -7.504 22.868 1.00 93.94 218 GLU A C 1
ATOM 1633 O O . GLU A 1 218 ? -4.247 -7.586 23.831 1.00 93.94 218 GLU A O 1
ATOM 1638 N N . LEU A 1 219 ? -3.900 -7.128 21.653 1.00 94.88 219 LEU A N 1
ATOM 1639 C CA . LEU A 1 219 ? -5.303 -6.812 21.361 1.00 94.88 219 LEU A CA 1
ATOM 1640 C C . LEU A 1 219 ? -6.213 -8.020 21.605 1.00 94.88 219 LEU A C 1
ATOM 1642 O O . LEU A 1 219 ? -7.291 -7.881 22.185 1.00 94.88 219 LEU A O 1
ATOM 1646 N N . ARG A 1 220 ? -5.767 -9.215 21.208 1.00 96.88 220 ARG A N 1
ATOM 1647 C CA . ARG A 1 220 ? -6.487 -10.474 21.423 1.00 96.88 220 ARG A CA 1
ATOM 1648 C C . ARG A 1 220 ? -6.717 -10.706 22.911 1.00 96.88 220 ARG A C 1
ATOM 1650 O O . ARG A 1 220 ? -7.860 -10.890 23.316 1.00 96.88 220 ARG A O 1
ATOM 1657 N N . HIS A 1 221 ? -5.667 -10.616 23.725 1.00 96.44 221 HIS A N 1
ATOM 1658 C CA . HIS A 1 221 ? -5.775 -10.796 25.171 1.00 96.44 221 HIS A CA 1
ATOM 1659 C C . HIS A 1 221 ? -6.772 -9.812 25.806 1.00 96.44 221 HIS A C 1
ATOM 1661 O O . HIS A 1 221 ? -7.605 -10.195 26.631 1.00 96.44 221 HIS A O 1
ATOM 1667 N N . LEU A 1 222 ? -6.744 -8.546 25.378 1.00 96.56 222 LEU A N 1
ATOM 1668 C CA . LEU A 1 222 ? -7.691 -7.532 25.839 1.00 96.56 222 LEU A CA 1
ATOM 1669 C C . LEU A 1 222 ? -9.145 -7.898 25.494 1.00 96.56 222 LEU A C 1
ATOM 1671 O O . LEU A 1 222 ? -10.029 -7.765 26.347 1.00 96.56 222 LEU A O 1
ATOM 1675 N N . TYR A 1 223 ? -9.412 -8.373 24.275 1.00 97.00 223 TYR A N 1
ATOM 1676 C CA . TYR A 1 223 ? -10.767 -8.758 23.870 1.00 97.00 223 TYR A CA 1
ATOM 1677 C C . TYR A 1 223 ? -11.231 -10.085 24.473 1.00 97.00 223 TYR A C 1
ATOM 1679 O O . TYR A 1 223 ? -12.421 -10.219 24.753 1.00 97.00 223 TYR A O 1
ATOM 1687 N N . GLU A 1 224 ? -10.327 -11.019 24.772 1.00 96.69 224 GLU A N 1
ATOM 1688 C CA . GLU A 1 224 ? -10.635 -12.236 25.534 1.00 96.69 224 GLU A CA 1
ATOM 1689 C C . GLU A 1 224 ? -11.141 -11.905 26.942 1.00 96.69 224 GLU A C 1
ATOM 1691 O O . GLU A 1 224 ? -12.193 -12.402 27.349 1.00 96.69 224 GLU A O 1
ATOM 1696 N N . ILE A 1 225 ? -10.453 -11.009 27.664 1.00 95.56 225 ILE A N 1
ATOM 1697 C CA . ILE A 1 225 ? -10.887 -10.553 28.995 1.00 95.56 225 ILE A CA 1
ATOM 1698 C C . ILE A 1 225 ? -12.279 -9.918 28.914 1.00 95.56 225 ILE A C 1
ATOM 1700 O O . ILE A 1 225 ? -13.153 -10.211 29.730 1.00 95.56 225 ILE A O 1
ATOM 1704 N N . ARG A 1 226 ? -12.516 -9.058 27.917 1.00 93.75 226 ARG A N 1
ATOM 1705 C CA . ARG A 1 226 ? -13.818 -8.397 27.746 1.00 93.75 226 ARG A CA 1
ATOM 1706 C C . ARG A 1 226 ? -14.930 -9.374 27.375 1.00 93.75 226 ARG A C 1
ATOM 1708 O O . ARG A 1 226 ? -16.045 -9.227 27.869 1.00 93.75 226 ARG A O 1
ATOM 1715 N N . ALA A 1 227 ? -14.643 -10.368 26.536 1.00 93.19 227 ALA A N 1
ATOM 1716 C CA . ALA A 1 227 ? -15.598 -11.417 26.195 1.00 93.19 227 ALA A CA 1
ATOM 1717 C C . ALA A 1 227 ? -15.994 -12.237 27.435 1.00 93.19 227 ALA A C 1
ATOM 1719 O O . ALA A 1 227 ? -17.178 -12.498 27.637 1.00 93.19 227 ALA A O 1
ATOM 1720 N N . GLN A 1 228 ? -15.028 -12.577 28.297 1.00 92.88 228 GLN A N 1
ATOM 1721 C CA . GLN A 1 228 ? -15.287 -13.260 29.570 1.00 92.88 228 GLN A CA 1
ATOM 1722 C C . GLN A 1 228 ? -16.147 -12.403 30.506 1.00 92.88 228 GLN A C 1
ATOM 1724 O O . GLN A 1 228 ? -17.177 -12.864 30.989 1.00 92.88 228 GLN A O 1
ATOM 1729 N N . GLN A 1 229 ? -15.799 -11.125 30.682 1.00 90.75 229 GLN A N 1
ATOM 1730 C CA . GLN A 1 229 ? -16.587 -10.198 31.500 1.00 90.75 229 GLN A CA 1
ATOM 1731 C C . GLN A 1 229 ? -18.029 -10.058 30.997 1.00 90.75 229 GLN A C 1
ATOM 1733 O O . GLN A 1 229 ? -18.960 -10.022 31.802 1.00 90.75 229 GLN A O 1
ATOM 1738 N N . ALA A 1 230 ? -18.239 -9.998 29.680 1.00 88.56 230 ALA A N 1
ATOM 1739 C CA . ALA A 1 230 ? -19.577 -9.949 29.093 1.00 88.56 230 ALA A CA 1
ATOM 1740 C C . ALA A 1 230 ? -20.374 -11.242 29.355 1.00 88.56 230 ALA A C 1
ATOM 1742 O O . ALA A 1 230 ? -21.567 -11.176 29.663 1.00 88.56 230 ALA A O 1
ATOM 1743 N N . ALA A 1 231 ? -19.718 -12.405 29.288 1.00 87.81 231 ALA A N 1
ATOM 1744 C CA . ALA A 1 231 ? -20.336 -13.689 29.605 1.00 87.81 231 ALA A CA 1
ATOM 1745 C C . ALA A 1 231 ? -20.758 -13.767 31.084 1.00 87.81 231 ALA A C 1
ATOM 1747 O O . ALA A 1 231 ? -21.908 -14.098 31.372 1.00 87.81 231 ALA A O 1
ATOM 1748 N N . ASP A 1 232 ? -19.879 -13.365 32.004 1.00 87.12 232 ASP A N 1
ATOM 1749 C CA . ASP A 1 232 ? -20.136 -13.377 33.452 1.00 87.12 232 ASP A CA 1
ATOM 1750 C C . ASP A 1 232 ? -21.210 -12.361 33.879 1.00 87.12 232 ASP A C 1
ATOM 1752 O O . ASP A 1 232 ? -21.923 -12.561 34.863 1.00 87.12 232 ASP A O 1
ATOM 1756 N N . SER A 1 233 ? -21.358 -11.272 33.119 1.00 79.69 233 SER A N 1
ATOM 1757 C CA . SER A 1 233 ? -22.357 -10.224 33.367 1.00 79.69 233 SER A CA 1
ATOM 1758 C C . SER A 1 233 ? -23.760 -10.585 32.873 1.00 79.69 233 SER A C 1
ATOM 1760 O O . SER A 1 233 ? -24.706 -9.844 33.142 1.00 79.69 233 SER A O 1
ATOM 1762 N N . THR A 1 234 ? -23.922 -11.689 32.135 1.00 70.38 234 THR A N 1
ATOM 1763 C CA . THR A 1 234 ? -25.232 -12.115 31.630 1.00 70.38 234 THR A CA 1
ATOM 1764 C C . THR A 1 234 ? -26.027 -12.739 32.785 1.00 70.38 234 THR A C 1
ATOM 1766 O O . THR A 1 234 ? -25.663 -13.816 33.258 1.00 70.38 234 THR A O 1
ATOM 1769 N N . PRO A 1 235 ? -27.105 -12.099 33.286 1.00 57.34 235 PRO A N 1
ATOM 1770 C CA . PRO A 1 235 ? -27.811 -12.589 34.461 1.00 57.34 235 PRO A CA 1
ATOM 1771 C C . PRO A 1 235 ? -28.431 -13.957 34.170 1.00 57.34 235 PRO A C 1
ATOM 1773 O O . PRO A 1 235 ? -29.198 -14.120 33.217 1.00 57.34 235 PRO A O 1
ATOM 1776 N N . VAL A 1 236 ? -28.110 -14.936 35.019 1.00 60.09 236 VAL A N 1
ATOM 1777 C CA . VAL A 1 236 ? -28.739 -16.260 35.023 1.00 60.09 236 VAL A CA 1
ATOM 1778 C C . VAL A 1 236 ? -30.246 -16.047 35.148 1.00 60.09 236 VAL A C 1
ATOM 1780 O O . VAL A 1 236 ? -30.725 -15.596 36.190 1.00 60.09 236 VAL A O 1
ATOM 1783 N N . GLN A 1 237 ? -31.001 -16.317 34.077 1.00 59.38 237 GLN A N 1
ATOM 1784 C CA . GLN A 1 237 ? -32.458 -16.248 34.141 1.00 59.38 237 GLN A CA 1
ATOM 1785 C C . GLN A 1 237 ? -32.925 -17.156 35.286 1.00 59.38 237 GLN A C 1
ATOM 1787 O O . GLN A 1 237 ? -32.500 -18.317 35.328 1.00 59.38 237 GLN A O 1
ATOM 1792 N N . PRO A 1 238 ? -33.762 -16.662 36.219 1.00 58.38 238 PRO A N 1
ATOM 1793 C CA . PRO A 1 238 ? -34.240 -17.476 37.321 1.00 58.38 238 PRO A CA 1
ATOM 1794 C C . PRO A 1 238 ? -34.930 -18.699 36.729 1.00 58.38 238 PRO A C 1
ATOM 1796 O O . PRO A 1 238 ? -35.867 -18.575 35.932 1.00 58.38 238 PRO A O 1
ATOM 1799 N N . GLN A 1 239 ? -34.412 -19.880 37.072 1.00 55.56 239 GLN A N 1
ATOM 1800 C CA . GLN A 1 239 ? -35.039 -21.141 36.715 1.00 55.56 239 GLN A CA 1
ATOM 1801 C C . GLN A 1 239 ? -36.491 -21.054 37.174 1.00 55.56 239 GLN A C 1
ATOM 1803 O O . GLN A 1 239 ? -36.762 -20.888 38.361 1.00 55.56 239 GLN A O 1
ATOM 1808 N N . LYS A 1 240 ? -37.428 -21.098 36.221 1.00 58.09 240 LYS A N 1
ATOM 1809 C CA . LYS A 1 240 ? -38.847 -21.242 36.532 1.00 58.09 240 LYS A CA 1
ATOM 1810 C C . LYS A 1 240 ? -38.996 -22.561 37.283 1.00 58.09 240 LYS A C 1
ATOM 1812 O O . LYS A 1 240 ? -39.003 -23.618 36.651 1.00 58.09 240 LYS A O 1
ATOM 1817 N N . GLU A 1 241 ? -39.071 -22.490 38.609 1.00 53.81 241 GLU A N 1
ATOM 1818 C CA . GLU A 1 241 ? -39.526 -23.598 39.438 1.00 53.81 241 GLU A CA 1
ATOM 1819 C C . GLU A 1 241 ? -40.890 -24.023 38.895 1.00 53.81 241 GLU A C 1
ATOM 1821 O O . GLU A 1 241 ? -41.841 -23.238 38.826 1.00 53.81 241 GLU A O 1
ATOM 1826 N N . LYS A 1 242 ? -40.935 -25.250 38.376 1.00 56.84 242 LYS A N 1
ATOM 1827 C CA . LYS A 1 242 ? -42.177 -25.883 37.949 1.00 56.84 242 LYS A CA 1
ATOM 1828 C C . LYS A 1 242 ? -43.030 -26.110 39.207 1.00 56.84 242 LYS A C 1
ATOM 1830 O O . LYS A 1 242 ? -42.482 -26.660 40.162 1.00 56.84 242 LYS A O 1
ATOM 1835 N N . PRO A 1 243 ? -44.309 -25.696 39.207 1.00 66.19 243 PRO A N 1
ATOM 1836 C CA . PRO A 1 243 ? -45.238 -25.978 40.298 1.00 66.19 243 PRO A CA 1
ATOM 1837 C C . PRO A 1 243 ? -45.541 -27.475 40.426 1.00 66.19 243 PRO A C 1
ATOM 1839 O O . PRO A 1 243 ? -45.427 -28.196 39.404 1.00 66.19 243 PRO A O 1
#

pLDDT: mean 87.81, std 10.4, range [53.81, 98.38]

Sequence (243 aa):
MALHQDEAQARSELLLHDAEDALARERLQLFWKNWGSTLIGMALMLVIGTAAGVIWRNMRETRNAESTAHLIALLSDPAVPVTESAAAKLTRPQAAIAWLVRAGVVGDPATPEKRAELDAAYTAAAKAGGDMPWGWLGAWDALRLQMDDASADPEKLVDAFDKLAREIGDSPLAALPESSAAIVAGERLKDPARALAMLDRAETHAGRASEMTTNIAELRHLYEIRAQQAADSTPVQPQKEKP

Radius of gyration: 36.35 Å; chains: 1; bounding box: 100×77×98 Å

Foldseek 3Di:
DVVVVVVVVVVVVVVVVVVVVVVVVVVVVVCCVVCVVVVVVVVVVVVVVVVVVVVVVVVVVVLQVVQVVLLVVCVVPVVPDDDPVSLVSHQLQSSLVSLVSNLVPLPDCPDVVSLVSNLVSLCSSLVSNPLHPSNLVSQLVNLVSCVPPPPRDLVVSLVSLQVSLVSNPLALCSLSSLQVSLCSCCPVVVNLVSSLVSLVVSCNSNDDDDPSNVVSVVSNVVSVVSVVVVVVPPDDDPPPDDD

Secondary structure (DSSP, 8-state):
-THHHHHHHHHHHHHHHHHHHHHHHHHHHHHHHHHHHHHHHHHHHHHHHHHHHHHHHHHHHHHHHHHHHHHHHHHH-TTS---HHHHTTS-HHHHHHHHHHHHTTS--TTSHHHHHHHHHHHHHHHHHHSSSHHHHHHHHHHHHHHHT-TTS-HHHHHHHHHHHHHHHTTSGGGHHHHHHHHHIIIIIS--HHHHHHHHHHHHHHH-TT-HHHHHHHHHHHHHHHHHHHHHHTS--PPP----